Protein AF-A0A6S7HNV3-F1 (afdb_monomer)

Nearest PDB structures (foldseek):
  8wut-assembly1_E  TM=8.287E-01  e=3.514E-06  Moloney murine leukemia virus
  4mh8-assembly1_A  TM=8.852E-01  e=1.285E-05  Moloney murine leukemia virus isolate Shinnick
  8ygj-assembly1_E  TM=8.503E-01  e=1.142E-05  Moloney murine leukemia virus
  4hkq-assembly1_A  TM=8.484E-01  e=1.358E-04  Xenotropic MuLV-related virus VP62
  4ol8-assembly1_B  TM=4.356E-01  e=3.910E-03  Saccharomyces cerevisiae

Organism: Paramuricea clavata (NCBI:txid317549)

Secondary structure (DSSP, 8-state):
-TTTGGGGSTTHHHHHHHHHHTTSTT------HHHHHHHHHHHHHHHS---PPPP-TTSPEEEEEEEETTEEEEEEEEEPTTSS-EEEEEEEEEPPPHHHHHHHHHHTTS--------GGG-HHHHHHH-PPP---S--HHHHHHHHHHHHHHHHHS-TTS-HHHHHHHHHH-HHHHHHHHHHHH---SS----TTS-HHHHHHHHHTGGGEEEETTEEEETTEEPPPHHHHHHHHHHHHHHS--GGGS---

Mean predicted aligned error: 19.57 Å

Radius of gyration: 25.64 Å; Cα contacts (8 Å, |Δi|>4): 228; chains: 1; bounding box: 67×35×70 Å

Sequence (252 aa):
MTNFCCRFVKNYATLTQPLRELTKKDVPFLWTGKQERALEKLRDALTNASENAYSDSTKTTEVFTDASPVGVAAVLTQKEPNSDERKIVAYATSKPSARLERWSLHLQPYDVTIRYQPGTENPSDYLSRHPLRDVTPNSRQEKVAEEFVNFLAETSMLKAINLTDLRSATRHDATLQAIMKAVQTGKWHETSKDARINISDFQSFEKVRNELCTLPDLVLREHRIVIPEALREKVIDIAHKGHMGVVKTQAY

Structure (mmCIF, N/CA/C/O backbone):
data_AF-A0A6S7HNV3-F1
#
_entry.id   AF-A0A6S7HNV3-F1
#
loop_
_atom_site.group_PDB
_atom_site.id
_atom_site.type_symbol
_atom_site.label_atom_id
_atom_site.label_alt_id
_atom_site.label_comp_id
_atom_site.label_asym_id
_atom_site.label_entity_id
_atom_site.label_seq_id
_atom_site.pdbx_PDB_ins_code
_atom_site.Cartn_x
_atom_site.Cartn_y
_atom_site.Cartn_z
_atom_site.occupancy
_atom_site.B_iso_or_equiv
_atom_site.auth_seq_id
_atom_site.auth_comp_id
_atom_site.auth_asym_id
_atom_site.auth_atom_id
_atom_site.pdbx_PDB_model_num
ATOM 1 N N . MET A 1 1 ? -22.301 11.731 0.959 1.00 49.47 1 MET A N 1
ATOM 2 C CA . MET A 1 1 ? -22.607 12.419 2.234 1.00 49.47 1 MET A CA 1
ATOM 3 C C . MET A 1 1 ? -22.256 11.566 3.456 1.00 49.47 1 MET A C 1
ATOM 5 O O . MET A 1 1 ? -21.446 12.001 4.258 1.00 49.47 1 MET A O 1
ATOM 9 N N . THR A 1 2 ? -22.745 10.325 3.566 1.00 60.44 2 THR A N 1
ATOM 10 C CA . THR A 1 2 ? -22.482 9.423 4.716 1.00 60.44 2 THR A CA 1
ATOM 11 C C . THR A 1 2 ? -21.006 9.068 4.935 1.00 60.44 2 THR A C 1
ATOM 13 O O . THR A 1 2 ? -20.617 8.733 6.047 1.00 60.44 2 THR A O 1
ATOM 16 N N . ASN A 1 3 ? -20.164 9.207 3.904 1.00 62.84 3 ASN A N 1
ATOM 17 C CA . ASN A 1 3 ? -18.720 8.992 4.012 1.00 62.84 3 ASN A CA 1
ATOM 18 C C . ASN A 1 3 ? -18.034 9.989 4.967 1.00 62.84 3 ASN A C 1
ATOM 20 O O . ASN A 1 3 ? -17.011 9.661 5.547 1.00 62.84 3 ASN A O 1
ATOM 24 N N . PHE A 1 4 ? -18.592 11.187 5.173 1.00 60.62 4 PHE A N 1
ATOM 25 C CA . PHE A 1 4 ? -18.063 12.134 6.161 1.00 60.62 4 PHE A CA 1
ATOM 26 C C . PHE A 1 4 ? -18.329 11.666 7.600 1.00 60.62 4 PHE A C 1
ATOM 28 O O . PHE A 1 4 ? -17.481 11.819 8.475 1.00 60.62 4 PHE A O 1
ATOM 35 N N . CYS A 1 5 ? -19.487 11.047 7.831 1.00 63.88 5 CYS A N 1
ATOM 36 C CA . CYS A 1 5 ? -19.906 10.548 9.140 1.00 63.88 5 CYS A CA 1
ATOM 37 C C . CYS A 1 5 ? -19.443 9.109 9.410 1.00 63.88 5 CYS A C 1
ATOM 39 O O . CYS A 1 5 ? -19.732 8.571 10.475 1.00 63.88 5 CYS A O 1
ATOM 41 N N . CYS A 1 6 ? -18.713 8.477 8.481 1.00 68.00 6 CYS A N 1
ATOM 42 C CA . CYS A 1 6 ? -18.273 7.085 8.618 1.00 68.00 6 CYS A CA 1
ATOM 43 C C . CYS A 1 6 ? -17.429 6.858 9.876 1.00 68.00 6 CYS A C 1
ATOM 45 O O . CYS A 1 6 ? -17.467 5.774 10.453 1.00 68.00 6 CYS A O 1
ATOM 47 N N . ARG A 1 7 ? -16.737 7.905 10.343 1.00 63.66 7 ARG A N 1
ATOM 48 C CA . ARG A 1 7 ? -15.926 7.880 11.559 1.00 63.66 7 ARG A CA 1
ATOM 49 C C . ARG A 1 7 ? -16.717 7.758 12.859 1.00 63.66 7 ARG A C 1
ATOM 51 O O . ARG A 1 7 ? -16.118 7.601 13.910 1.00 63.66 7 ARG A O 1
ATOM 58 N N . PHE A 1 8 ? -18.038 7.838 12.794 1.00 67.06 8 PHE A N 1
ATOM 59 C CA . PHE A 1 8 ? -18.926 7.743 13.951 1.00 67.06 8 PHE A CA 1
ATOM 60 C C . PHE A 1 8 ? -19.839 6.514 13.871 1.00 67.06 8 PHE A C 1
ATOM 62 O O . PHE A 1 8 ? -20.656 6.290 14.756 1.00 67.06 8 PHE A O 1
ATOM 69 N N . VAL A 1 9 ? -19.695 5.707 12.813 1.00 68.75 9 VAL A N 1
ATOM 70 C CA . VAL A 1 9 ? -20.544 4.548 12.532 1.00 68.75 9 VAL A CA 1
ATOM 71 C C . VAL A 1 9 ? -19.703 3.277 12.595 1.00 68.75 9 VAL A C 1
ATOM 73 O O . VAL A 1 9 ? -18.843 3.028 11.745 1.00 68.75 9 VAL A O 1
ATOM 76 N N . LYS A 1 10 ? -19.982 2.433 13.592 1.00 69.44 10 LYS A N 1
ATOM 77 C CA . LYS A 1 10 ? -19.326 1.130 13.748 1.00 69.44 10 LYS A CA 1
ATOM 78 C C . LYS A 1 10 ? -19.566 0.255 12.512 1.00 69.44 10 LYS A C 1
ATOM 80 O O . LYS A 1 10 ? -20.683 0.169 12.007 1.00 69.44 10 LYS A O 1
ATOM 85 N N . ASN A 1 11 ? -18.518 -0.422 12.037 1.00 69.06 11 ASN A N 1
ATOM 86 C CA . ASN A 1 11 ? -18.564 -1.335 10.884 1.00 69.06 11 ASN A CA 1
ATOM 87 C C . ASN A 1 11 ? -19.118 -0.705 9.588 1.00 69.06 11 ASN A C 1
ATOM 89 O O . ASN A 1 11 ? -19.709 -1.403 8.760 1.00 69.06 11 ASN A O 1
ATOM 93 N N . TYR A 1 12 ? -18.906 0.602 9.381 1.00 77.06 12 TYR A N 1
ATOM 94 C CA . TYR A 1 12 ? -19.422 1.343 8.225 1.00 77.06 12 TYR A CA 1
ATOM 95 C C . TYR A 1 12 ? -19.103 0.680 6.874 1.00 77.06 12 TYR A C 1
ATOM 97 O O . TYR A 1 12 ? -19.969 0.615 6.000 1.00 77.06 12 TYR A O 1
ATOM 105 N N . ALA A 1 13 ? -17.889 0.147 6.690 1.00 75.75 13 ALA A N 1
ATOM 106 C CA . ALA A 1 13 ? -17.527 -0.572 5.469 1.00 75.75 13 ALA A CA 1
ATOM 107 C C . ALA A 1 13 ? -18.457 -1.775 5.226 1.00 75.75 13 ALA A C 1
ATOM 109 O O . ALA A 1 13 ? -19.124 -1.835 4.194 1.00 75.75 13 ALA A O 1
ATOM 110 N N . THR A 1 14 ? -18.567 -2.701 6.174 1.00 79.69 14 THR A N 1
ATOM 111 C CA . THR A 1 14 ? -19.440 -3.877 6.041 1.00 79.69 14 THR A CA 1
ATOM 112 C C . THR A 1 14 ? -20.894 -3.471 5.813 1.00 79.69 14 THR A C 1
ATOM 114 O O . THR A 1 14 ? -21.556 -3.984 4.915 1.00 79.69 14 THR A O 1
ATOM 117 N N . LEU A 1 15 ? -21.371 -2.483 6.569 1.00 82.50 15 LEU A N 1
ATOM 118 C CA . LEU A 1 15 ? -22.748 -2.013 6.501 1.00 82.50 15 LEU A CA 1
ATOM 119 C C . LEU A 1 15 ? -23.086 -1.387 5.139 1.00 82.50 15 LEU A C 1
ATOM 121 O O . LEU A 1 15 ? -24.152 -1.635 4.587 1.00 82.50 15 LEU A O 1
ATOM 125 N N . THR A 1 16 ? -22.160 -0.628 4.553 1.00 85.69 16 THR A N 1
ATOM 126 C CA . THR A 1 16 ? -22.356 0.013 3.243 1.00 85.69 16 THR A CA 1
ATOM 127 C C . THR A 1 16 ? -21.957 -0.859 2.058 1.00 85.69 16 THR A C 1
ATOM 129 O O . THR A 1 16 ? -22.122 -0.422 0.920 1.00 85.69 16 THR A O 1
ATOM 132 N N . GLN A 1 17 ? -21.428 -2.070 2.266 1.00 86.44 17 GLN A N 1
ATOM 133 C CA . GLN A 1 17 ? -21.016 -2.954 1.169 1.00 86.44 17 GLN A CA 1
ATOM 134 C C . GLN A 1 17 ? -22.135 -3.166 0.125 1.00 86.44 17 GLN A C 1
ATOM 136 O O . GLN A 1 17 ? -21.849 -2.944 -1.054 1.00 86.44 17 GLN A O 1
ATOM 141 N N . PRO A 1 18 ? -23.394 -3.485 0.501 1.00 87.69 18 PRO A N 1
ATOM 142 C CA . PRO A 1 18 ? -24.465 -3.708 -0.476 1.00 87.69 18 PRO A CA 1
ATOM 143 C C . PRO A 1 18 ? -24.809 -2.453 -1.289 1.00 87.69 18 PRO A C 1
ATOM 145 O O . PRO A 1 18 ? -25.204 -2.552 -2.446 1.00 87.69 18 PRO A O 1
ATOM 148 N N . LEU A 1 19 ? -24.638 -1.269 -0.691 1.00 88.12 19 LEU A N 1
ATOM 149 C CA . LEU A 1 19 ? -24.871 0.022 -1.345 1.00 88.12 19 LEU A CA 1
ATOM 150 C C . LEU A 1 19 ? -23.721 0.374 -2.298 1.00 88.12 19 LEU A C 1
ATOM 152 O O . LEU A 1 19 ? -23.944 0.861 -3.400 1.00 88.12 19 LEU A O 1
ATOM 156 N N . ARG A 1 20 ? -22.477 0.091 -1.895 1.00 85.38 20 ARG A N 1
ATOM 157 C CA . ARG A 1 20 ? -21.281 0.310 -2.720 1.00 85.38 20 ARG A CA 1
ATOM 158 C C . ARG A 1 20 ? -21.229 -0.641 -3.913 1.00 85.38 20 ARG A C 1
ATOM 160 O O . ARG A 1 20 ? -20.737 -0.254 -4.969 1.00 85.38 20 ARG A O 1
ATOM 167 N N . GLU A 1 21 ? -21.758 -1.855 -3.782 1.00 86.12 21 GLU A N 1
ATOM 168 C CA . GLU A 1 21 ? -21.900 -2.795 -4.899 1.00 86.12 21 GLU A C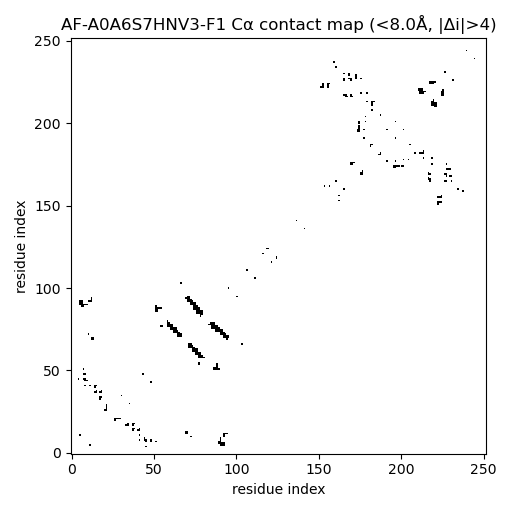A 1
ATOM 169 C C . GLU A 1 21 ? -22.748 -2.228 -6.041 1.00 86.12 21 GLU A C 1
ATOM 171 O O . GLU A 1 21 ? -22.354 -2.393 -7.191 1.00 86.12 21 GLU A O 1
ATOM 176 N N . LEU A 1 22 ? -23.803 -1.462 -5.737 1.00 87.31 22 LEU A N 1
ATOM 177 C CA . LEU A 1 22 ? -24.621 -0.778 -6.749 1.00 87.31 22 LEU A CA 1
ATOM 178 C C . LEU A 1 22 ? -23.877 0.339 -7.502 1.00 87.31 22 LEU A C 1
ATOM 180 O O . LEU A 1 22 ? -24.352 0.797 -8.534 1.00 87.31 22 LEU A O 1
ATOM 184 N N . THR A 1 23 ? -22.730 0.798 -6.990 1.00 83.62 23 THR A N 1
ATOM 185 C CA . THR A 1 23 ? -21.916 1.858 -7.618 1.00 83.62 23 THR A CA 1
ATOM 186 C C . THR A 1 23 ? -20.742 1.316 -8.435 1.00 83.62 23 THR A C 1
ATOM 188 O O . THR A 1 23 ? -19.975 2.090 -9.006 1.00 83.62 23 THR A O 1
ATOM 191 N N . LYS A 1 24 ? -20.563 -0.012 -8.481 1.00 82.75 24 LYS A N 1
ATOM 192 C CA . LYS A 1 24 ? -19.511 -0.642 -9.284 1.00 82.75 24 LYS A CA 1
ATOM 193 C C . LYS A 1 24 ? -19.859 -0.551 -10.770 1.00 82.75 24 LYS A C 1
ATOM 195 O O . LYS A 1 24 ? -21.016 -0.670 -11.161 1.00 82.75 24 LYS A O 1
ATOM 200 N N . LYS A 1 25 ? -18.827 -0.379 -11.597 1.00 75.31 25 LYS A N 1
ATOM 201 C CA . LYS A 1 25 ? -18.956 -0.426 -13.055 1.00 75.31 25 LYS A CA 1
ATOM 202 C C . LYS A 1 25 ? -19.533 -1.787 -13.473 1.00 75.31 25 LYS A C 1
ATOM 204 O O . LYS A 1 25 ? -19.146 -2.803 -12.902 1.00 75.31 25 LYS A O 1
ATOM 209 N N . ASP A 1 26 ? -20.458 -1.773 -14.430 1.00 82.00 26 ASP A N 1
ATOM 210 C CA . ASP A 1 26 ? -21.112 -2.959 -15.006 1.00 82.00 26 ASP A CA 1
ATOM 211 C C . ASP A 1 26 ? -22.001 -3.769 -14.036 1.00 82.00 26 ASP A C 1
ATOM 213 O O . ASP A 1 26 ? -22.356 -4.912 -14.320 1.00 82.00 26 ASP A O 1
ATOM 217 N N . VAL A 1 27 ? -22.412 -3.180 -12.905 1.00 84.06 27 VAL A N 1
ATOM 218 C CA . VAL A 1 27 ? -23.431 -3.764 -12.016 1.00 84.06 27 VAL A CA 1
ATOM 219 C C . VAL A 1 27 ? -24.790 -3.105 -12.288 1.00 84.06 27 VAL A C 1
ATOM 221 O O . VAL A 1 27 ? -24.894 -1.882 -12.177 1.00 84.06 27 VAL A O 1
ATOM 224 N N . PRO A 1 28 ? -25.849 -3.869 -12.631 1.00 83.62 28 PRO A N 1
ATOM 225 C CA . PRO A 1 28 ? -27.180 -3.303 -12.812 1.00 83.62 28 PRO A CA 1
ATOM 226 C C . PRO A 1 28 ? -27.714 -2.771 -11.479 1.00 83.62 28 PRO A C 1
ATOM 228 O O . PRO A 1 28 ? -27.571 -3.412 -10.433 1.00 83.62 28 PRO A O 1
ATOM 231 N N . PHE A 1 29 ? -28.352 -1.601 -11.514 1.00 89.25 29 PHE A N 1
ATOM 232 C CA . PHE A 1 29 ? -28.942 -0.986 -10.328 1.00 89.25 29 PHE A CA 1
ATOM 233 C C . PHE A 1 29 ? -30.204 -1.753 -9.908 1.00 89.25 29 PHE A C 1
ATOM 235 O O . PHE A 1 29 ? -31.319 -1.432 -10.312 1.00 89.25 29 PHE A O 1
ATOM 242 N N . LEU A 1 30 ? -30.015 -2.810 -9.118 1.00 88.62 30 LEU A N 1
ATOM 243 C CA . LEU A 1 30 ? -31.087 -3.645 -8.585 1.00 88.62 30 LEU A CA 1
ATOM 244 C C . LEU A 1 30 ? -31.244 -3.380 -7.092 1.00 88.62 30 LEU A C 1
ATOM 246 O O . LEU A 1 30 ? -30.486 -3.887 -6.261 1.00 88.62 30 LEU A O 1
ATOM 250 N N . TRP A 1 31 ? -32.246 -2.577 -6.753 1.00 90.31 31 TRP A N 1
ATOM 251 C CA . TRP A 1 31 ? -32.590 -2.308 -5.367 1.00 90.31 31 TRP A CA 1
ATOM 252 C C . TRP A 1 31 ? -33.405 -3.470 -4.795 1.00 90.31 31 TRP A C 1
ATOM 254 O O . TRP A 1 31 ? -34.553 -3.687 -5.173 1.00 90.31 31 TRP A O 1
ATOM 264 N N . THR A 1 32 ? -32.801 -4.249 -3.899 1.00 92.56 32 THR A N 1
ATOM 265 C CA . THR A 1 32 ? -33.460 -5.383 -3.235 1.00 92.56 32 THR A CA 1
ATOM 266 C C . THR A 1 32 ? -33.557 -5.142 -1.731 1.00 92.56 32 THR A C 1
ATOM 268 O O . THR A 1 32 ? -32.953 -4.216 -1.187 1.00 92.56 32 THR A O 1
ATOM 271 N N . GLY A 1 33 ? -34.221 -6.046 -1.005 1.00 90.56 33 GLY A N 1
ATOM 272 C CA . GLY A 1 33 ? -34.281 -5.978 0.458 1.00 90.56 33 GLY A CA 1
ATOM 273 C C . GLY A 1 33 ? -32.914 -6.048 1.159 1.00 90.56 33 GLY A C 1
ATOM 274 O O . GLY A 1 33 ? -32.820 -5.751 2.347 1.00 90.56 33 GLY A O 1
ATOM 275 N N . LYS A 1 34 ? -31.826 -6.450 0.482 1.00 89.31 34 LYS A N 1
ATOM 276 C CA . LYS A 1 34 ? -30.468 -6.359 1.056 1.00 89.31 34 LYS A CA 1
ATOM 277 C C . LYS A 1 34 ? -29.982 -4.909 1.142 1.00 89.31 34 LYS A C 1
ATOM 279 O O . LYS A 1 34 ? -29.399 -4.541 2.158 1.00 89.31 34 LYS A O 1
ATOM 284 N N . GLN A 1 35 ? -30.222 -4.110 0.104 1.00 91.25 35 GLN A N 1
ATOM 285 C CA . GLN A 1 35 ? -29.824 -2.704 0.057 1.00 91.25 35 GLN A CA 1
ATOM 286 C C . GLN A 1 35 ? -30.724 -1.838 0.934 1.00 91.25 35 GLN A C 1
ATOM 288 O O . GLN A 1 35 ? -30.198 -1.003 1.663 1.00 91.25 35 GLN A O 1
ATOM 293 N N . GLU A 1 36 ? -32.030 -2.120 0.967 1.00 91.00 36 GLU A N 1
ATOM 294 C CA . GLU A 1 36 ? -32.965 -1.434 1.869 1.00 91.00 36 GLU A CA 1
ATOM 295 C C . GLU A 1 36 ? -32.547 -1.601 3.337 1.00 91.00 36 GLU A C 1
ATOM 297 O O . GLU A 1 36 ? -32.275 -0.625 4.029 1.00 91.00 36 GLU A O 1
ATOM 302 N N . ARG A 1 37 ? -32.326 -2.846 3.786 1.00 91.50 37 ARG A N 1
ATOM 303 C CA . ARG A 1 37 ? -31.867 -3.126 5.159 1.00 91.50 37 ARG A CA 1
ATOM 304 C C . ARG A 1 37 ? -30.513 -2.496 5.482 1.00 91.50 37 ARG A C 1
ATOM 306 O O . ARG A 1 37 ? -30.251 -2.159 6.634 1.00 91.50 37 ARG A O 1
ATOM 313 N N . ALA A 1 38 ? -29.622 -2.387 4.497 1.00 88.62 38 ALA A N 1
ATOM 314 C CA . ALA A 1 38 ? -28.337 -1.718 4.674 1.00 88.62 38 ALA A CA 1
ATOM 315 C C . ALA A 1 38 ? -28.512 -0.201 4.847 1.00 88.62 38 ALA A C 1
ATOM 317 O O . ALA A 1 38 ? -27.830 0.398 5.677 1.00 88.62 38 ALA A O 1
ATOM 318 N N . LEU A 1 39 ? -29.439 0.408 4.102 1.00 89.31 39 LEU A N 1
ATOM 319 C CA . LEU A 1 39 ? -29.762 1.827 4.200 1.00 89.31 39 LEU A CA 1
ATOM 320 C C . LEU A 1 39 ? -30.466 2.166 5.522 1.00 89.31 39 LEU A C 1
ATOM 322 O O . LEU A 1 39 ? -30.066 3.122 6.183 1.00 89.31 39 LEU A O 1
ATOM 326 N N . GLU A 1 40 ? -31.447 1.367 5.944 1.00 89.25 40 GLU A N 1
ATOM 327 C CA . GLU A 1 40 ? -32.149 1.538 7.225 1.00 89.25 40 GLU A CA 1
ATOM 328 C C . GLU A 1 40 ? -31.181 1.435 8.405 1.00 89.25 40 GLU A C 1
ATOM 330 O O . GLU A 1 40 ? -31.092 2.354 9.215 1.00 89.25 40 GLU A O 1
ATOM 335 N N . LYS A 1 41 ? -30.340 0.391 8.437 1.00 86.38 41 LYS A N 1
ATOM 336 C CA . LYS A 1 41 ? -29.305 0.256 9.475 1.00 86.38 41 LYS A CA 1
ATOM 337 C C . LYS A 1 41 ? -28.309 1.412 9.469 1.00 86.38 41 LYS A C 1
ATOM 339 O O . LYS A 1 41 ? -27.809 1.785 10.527 1.00 86.38 41 LYS A O 1
ATOM 344 N N . LEU A 1 42 ? -27.994 1.973 8.298 1.00 84.62 42 LEU A N 1
ATOM 345 C CA . LEU A 1 42 ? -27.112 3.137 8.205 1.00 84.62 42 LEU A CA 1
ATOM 346 C C . LEU A 1 42 ? -27.783 4.373 8.803 1.00 84.62 42 LEU A C 1
ATOM 348 O O . LEU A 1 42 ? -27.138 5.127 9.526 1.00 84.62 42 LEU A O 1
ATOM 352 N N . ARG A 1 43 ? -29.070 4.573 8.504 1.00 83.12 43 ARG A N 1
ATOM 353 C CA . ARG A 1 43 ? -29.877 5.666 9.046 1.00 83.12 43 ARG A CA 1
ATOM 354 C C . ARG A 1 43 ? -29.984 5.559 10.563 1.00 83.12 43 ARG A C 1
ATOM 356 O O . ARG A 1 43 ? -29.728 6.549 11.242 1.00 83.12 43 ARG A O 1
ATOM 363 N N . ASP A 1 44 ? -30.268 4.374 11.088 1.00 83.31 44 ASP A N 1
ATOM 364 C CA . ASP A 1 44 ? -30.344 4.136 12.529 1.00 83.31 44 ASP A CA 1
ATOM 365 C C . ASP A 1 44 ? -28.996 4.373 13.207 1.00 83.31 44 ASP A C 1
ATOM 367 O O . ASP A 1 44 ? -28.937 5.034 14.239 1.00 83.31 44 ASP A O 1
ATOM 371 N N . ALA A 1 45 ? -27.898 3.906 12.607 1.00 76.81 45 ALA A N 1
ATOM 372 C CA . ALA A 1 45 ? -26.562 4.116 13.155 1.00 76.81 45 ALA A CA 1
ATOM 373 C C . ALA A 1 45 ? -26.131 5.592 13.137 1.00 76.81 45 ALA A C 1
ATOM 375 O O . ALA A 1 45 ? -25.378 6.013 14.008 1.00 76.81 45 ALA A O 1
ATOM 376 N N . LEU A 1 46 ? -26.597 6.378 12.162 1.00 73.56 46 LEU A N 1
ATOM 377 C CA . LEU A 1 46 ? -26.352 7.822 12.104 1.00 73.56 46 LEU A CA 1
ATOM 378 C C . LEU A 1 46 ? -27.254 8.611 13.061 1.00 73.56 46 LEU A C 1
ATOM 380 O O . LEU A 1 46 ? -26.833 9.650 13.560 1.00 73.56 46 LEU A O 1
ATOM 384 N N . THR A 1 47 ? -28.473 8.130 13.309 1.00 75.25 47 THR A N 1
ATOM 385 C CA . THR A 1 47 ? -29.460 8.799 14.177 1.00 75.25 47 THR A CA 1
ATOM 386 C C . THR A 1 47 ? -29.214 8.489 15.654 1.00 75.25 47 THR A C 1
ATOM 388 O O . THR A 1 47 ? -29.374 9.360 16.499 1.00 75.25 47 THR A O 1
ATOM 391 N N . ASN A 1 48 ? -28.755 7.273 15.953 1.00 65.31 48 ASN A N 1
ATOM 392 C CA . ASN A 1 48 ? -28.429 6.795 17.296 1.00 65.31 48 ASN A CA 1
ATOM 393 C C . ASN A 1 48 ? -26.915 6.749 17.545 1.00 65.31 48 ASN A C 1
ATOM 395 O O . ASN A 1 48 ? -26.467 5.948 18.364 1.00 65.31 48 ASN A O 1
ATOM 399 N N . ALA A 1 49 ? -26.119 7.526 16.797 1.00 56.81 49 ALA A N 1
ATOM 400 C CA . ALA A 1 49 ? -24.664 7.523 16.910 1.00 56.81 49 ALA A CA 1
ATOM 401 C C . ALA A 1 49 ? -24.263 7.842 18.358 1.00 56.81 49 ALA A C 1
ATOM 403 O O . ALA A 1 49 ? -24.300 8.992 18.790 1.00 56.81 49 ALA A O 1
ATOM 404 N N .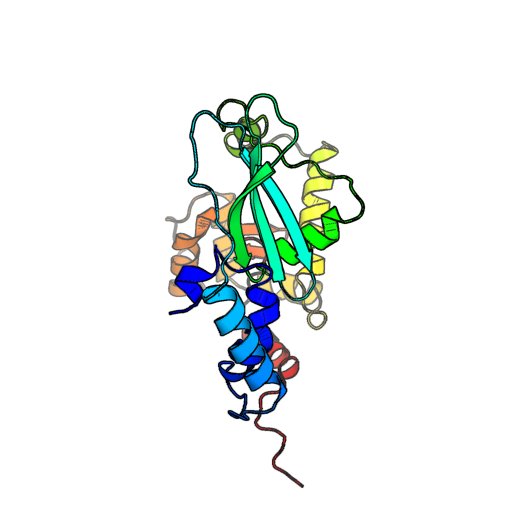 SER A 1 50 ? -23.922 6.788 19.103 1.00 51.09 50 SER A N 1
ATOM 405 C CA . SER A 1 50 ? -23.504 6.847 20.497 1.00 51.09 50 SER A CA 1
ATOM 406 C C . SER A 1 50 ? -22.339 7.818 20.632 1.00 51.09 50 SER A C 1
ATOM 408 O O . SER A 1 50 ? -21.376 7.718 19.869 1.00 51.09 50 SER A O 1
ATOM 410 N N . GLU A 1 51 ? -22.468 8.729 21.592 1.00 55.91 51 GLU A N 1
ATOM 411 C CA . GLU A 1 51 ? -21.536 9.784 21.984 1.00 55.91 51 GLU A CA 1
ATOM 412 C C . GLU A 1 51 ? -20.066 9.378 21.789 1.00 55.91 51 GLU A C 1
ATOM 414 O O . GLU A 1 51 ? -19.467 8.703 22.625 1.00 55.91 51 GLU A O 1
ATOM 419 N N . ASN A 1 52 ? -19.469 9.776 20.663 1.00 59.41 52 ASN A N 1
ATOM 420 C CA . ASN A 1 52 ? -18.019 9.702 20.532 1.00 59.41 52 ASN A CA 1
ATOM 421 C C . ASN A 1 52 ? -17.438 10.822 21.392 1.00 59.41 52 ASN A C 1
ATOM 423 O O . ASN A 1 52 ? -17.880 11.971 21.308 1.00 59.41 52 ASN A O 1
ATOM 427 N N . ALA A 1 53 ? -16.468 10.485 22.233 1.00 64.25 53 ALA A N 1
ATOM 428 C CA . ALA A 1 53 ? -15.816 11.468 23.078 1.00 64.25 53 ALA A CA 1
ATOM 429 C C . ALA A 1 53 ? -14.955 12.407 22.225 1.00 64.25 53 ALA A C 1
ATOM 431 O O . ALA A 1 53 ? -14.331 11.991 21.245 1.00 64.25 53 ALA A O 1
ATOM 432 N N . TYR A 1 54 ? -14.892 13.679 22.617 1.00 71.31 54 TYR A N 1
ATOM 433 C CA . TYR A 1 54 ? -13.923 14.606 22.043 1.00 71.31 54 TYR A CA 1
ATOM 434 C C . TYR A 1 54 ? -12.501 14.148 22.376 1.00 71.31 54 TYR A C 1
ATOM 436 O O . TYR A 1 54 ? -12.232 13.694 23.487 1.00 71.31 54 TYR A O 1
ATOM 444 N N . SER A 1 55 ? -11.598 14.285 21.404 1.00 71.75 55 SER A N 1
ATOM 445 C CA . SER A 1 55 ? -10.181 13.985 21.597 1.00 71.75 55 SER A CA 1
ATOM 446 C C . SER A 1 55 ? -9.574 14.954 22.608 1.00 71.75 55 SER A C 1
ATOM 448 O O . SER A 1 55 ? -9.635 16.167 22.415 1.00 71.75 55 SER A O 1
ATOM 450 N N . ASP A 1 56 ? -8.930 14.417 23.636 1.00 75.31 56 ASP A N 1
ATOM 451 C CA . ASP A 1 56 ? -8.203 15.175 24.653 1.00 75.31 56 ASP A CA 1
ATOM 452 C C . ASP A 1 56 ? -6.704 14.873 24.552 1.00 75.31 56 ASP A C 1
ATOM 454 O O . ASP A 1 56 ? -6.286 13.723 24.684 1.00 75.31 56 ASP A O 1
ATOM 458 N N . SER A 1 57 ? -5.874 15.889 24.310 1.00 76.00 57 SER A N 1
ATOM 459 C CA . SER A 1 57 ? -4.422 15.722 24.154 1.00 76.00 57 SER A CA 1
ATOM 460 C C . SER A 1 57 ? -3.706 15.258 25.426 1.00 76.00 57 SER A C 1
ATOM 462 O O . SER A 1 57 ? -2.547 14.859 25.354 1.00 76.00 57 SER A O 1
ATOM 464 N N . THR A 1 58 ? -4.363 15.326 26.585 1.00 78.56 58 THR A N 1
ATOM 465 C CA . THR A 1 58 ? -3.801 14.896 27.874 1.00 78.56 58 THR A CA 1
ATOM 466 C C . THR A 1 58 ? -4.036 13.413 28.172 1.00 78.56 58 THR A C 1
ATOM 468 O O . THR A 1 58 ? -3.421 12.871 29.091 1.00 78.56 58 THR A O 1
ATOM 471 N N . LYS A 1 59 ? -4.894 12.735 27.395 1.00 78.88 59 LYS A N 1
ATOM 472 C CA . LYS A 1 59 ? -5.272 11.332 27.611 1.00 78.88 59 LYS A CA 1
ATOM 473 C C . LYS A 1 59 ? -4.484 10.381 26.715 1.00 78.88 59 LYS A C 1
ATOM 475 O O . LYS A 1 59 ? -4.221 10.660 25.541 1.00 78.88 59 LYS A O 1
ATOM 480 N N . THR A 1 60 ? -4.157 9.207 27.252 1.00 80.31 60 THR A N 1
ATOM 481 C CA . THR A 1 60 ? -3.490 8.147 26.488 1.00 80.31 60 THR A CA 1
ATOM 482 C C . THR A 1 60 ? -4.395 7.675 25.361 1.00 80.31 60 THR A C 1
ATOM 484 O O . THR A 1 60 ? -5.540 7.281 25.589 1.00 80.31 60 THR A O 1
ATOM 487 N N . THR A 1 61 ? -3.862 7.717 24.144 1.00 81.81 61 THR A N 1
ATOM 488 C CA . THR A 1 61 ? -4.579 7.357 22.923 1.00 81.81 61 THR A CA 1
ATOM 489 C C . THR A 1 61 ? -4.164 5.961 22.472 1.00 81.81 61 THR A C 1
ATOM 491 O O . THR A 1 61 ? -2.979 5.692 22.290 1.00 81.81 61 THR A O 1
ATOM 494 N N . GLU A 1 62 ? -5.143 5.082 22.279 1.00 81.44 62 GLU A N 1
ATOM 495 C CA . GLU A 1 62 ? -4.962 3.700 21.834 1.00 81.44 62 GLU A CA 1
ATOM 496 C C . GLU A 1 62 ? -5.713 3.488 20.515 1.00 81.44 62 GLU A C 1
ATOM 498 O O . GLU A 1 62 ? -6.855 3.927 20.360 1.00 81.44 62 GLU A O 1
ATOM 503 N N . VAL A 1 63 ? -5.080 2.806 19.559 1.00 79.81 63 VAL A N 1
ATOM 504 C CA . VAL A 1 63 ? -5.700 2.444 18.280 1.00 79.81 63 VAL A CA 1
ATOM 505 C C . VAL A 1 63 ? -5.842 0.933 18.219 1.00 79.81 63 VAL A C 1
ATOM 507 O O . VAL A 1 63 ? -4.849 0.212 18.224 1.00 79.81 63 VAL A O 1
ATOM 510 N N . PHE A 1 64 ? -7.078 0.463 18.111 1.00 76.00 64 PHE A N 1
ATOM 511 C CA . PHE A 1 64 ? -7.389 -0.936 17.847 1.00 76.00 64 PHE A CA 1
ATOM 512 C C . PHE A 1 64 ? -7.623 -1.111 16.358 1.00 76.00 64 PHE A C 1
ATOM 514 O O . PHE A 1 64 ? -8.371 -0.337 15.770 1.00 76.00 64 PHE A O 1
ATOM 521 N N . THR A 1 65 ? -7.014 -2.116 15.742 1.00 73.31 65 THR A N 1
ATOM 522 C CA . THR A 1 65 ? -7.186 -2.393 14.312 1.00 73.31 65 THR A CA 1
ATOM 523 C C . THR A 1 65 ? -7.593 -3.835 14.092 1.00 73.31 65 THR A C 1
ATOM 525 O O . THR A 1 65 ? -7.047 -4.722 14.739 1.00 73.31 65 THR A O 1
ATOM 528 N N . ASP A 1 66 ? -8.496 -4.061 13.147 1.00 67.50 66 ASP A N 1
ATOM 529 C CA . ASP A 1 66 ? -8.883 -5.393 12.691 1.00 67.50 66 ASP A CA 1
ATOM 530 C C . ASP A 1 66 ? -9.033 -5.396 11.164 1.00 67.50 66 ASP A C 1
ATOM 532 O O . ASP A 1 66 ? -9.400 -4.385 10.555 1.00 67.50 66 ASP A O 1
ATOM 536 N N . ALA A 1 67 ? -8.724 -6.520 10.529 1.00 61.91 67 ALA A N 1
ATOM 537 C CA . ALA A 1 67 ? -8.748 -6.677 9.084 1.00 61.91 67 ALA A CA 1
ATOM 538 C C . ALA A 1 67 ? -9.482 -7.958 8.684 1.00 61.91 67 ALA A C 1
ATOM 540 O O . ALA A 1 67 ? -9.255 -9.035 9.221 1.00 61.91 67 ALA A O 1
ATOM 541 N N . SER A 1 68 ? -10.341 -7.838 7.675 1.00 62.62 68 SER A N 1
ATOM 542 C CA . SER A 1 68 ? -11.082 -8.951 7.082 1.00 62.62 68 SER A CA 1
ATOM 543 C C . SER A 1 68 ? -10.961 -8.918 5.553 1.00 62.62 68 SER A C 1
ATOM 545 O O . SER A 1 68 ? -10.607 -7.873 4.996 1.00 62.62 68 SER A O 1
ATOM 547 N N . PRO A 1 69 ? -11.353 -9.992 4.837 1.00 52.47 69 PRO A N 1
ATOM 548 C CA . PRO A 1 69 ? -11.382 -10.010 3.368 1.00 52.47 69 PRO A CA 1
ATOM 549 C C . PRO A 1 69 ? -12.228 -8.896 2.725 1.00 52.47 69 PRO A C 1
ATOM 551 O O . PRO A 1 69 ? -12.129 -8.643 1.527 1.00 52.47 69 PRO A O 1
ATOM 554 N N . VAL A 1 70 ? -13.099 -8.245 3.501 1.00 52.88 70 VAL A N 1
ATOM 555 C CA . VAL A 1 70 ? -14.055 -7.238 3.020 1.00 52.88 70 VAL A CA 1
ATOM 556 C C . VAL A 1 70 ? -13.605 -5.808 3.361 1.00 52.88 70 VAL A C 1
ATOM 558 O O . VAL A 1 70 ? -14.063 -4.843 2.739 1.00 52.88 70 VAL A O 1
ATOM 561 N N . GLY A 1 71 ? -12.685 -5.638 4.315 1.00 59.34 71 GLY A N 1
ATOM 562 C CA . GLY A 1 71 ? -12.210 -4.324 4.742 1.00 59.34 71 GLY A CA 1
ATOM 563 C C . GLY A 1 71 ? -11.388 -4.344 6.029 1.00 59.34 71 GLY A C 1
ATOM 564 O O . GLY A 1 71 ? -11.433 -5.308 6.792 1.00 59.34 71 GLY A O 1
ATOM 565 N N . VAL A 1 72 ? -10.672 -3.243 6.267 1.00 72.94 72 VAL A N 1
ATOM 566 C CA . VAL A 1 72 ? -9.964 -2.931 7.516 1.00 72.94 72 VAL A CA 1
ATOM 567 C C . VAL A 1 72 ? -10.794 -1.942 8.320 1.00 72.94 72 VAL A C 1
ATOM 569 O O . VAL A 1 72 ? -11.376 -1.003 7.763 1.00 72.94 72 VAL A O 1
ATOM 572 N N . ALA A 1 73 ? -10.819 -2.141 9.629 1.00 69.56 73 ALA A N 1
ATOM 573 C CA . ALA A 1 73 ? -11.377 -1.225 10.601 1.00 69.56 73 ALA A CA 1
ATOM 574 C C . ALA A 1 73 ? -10.296 -0.812 11.603 1.00 69.56 73 ALA A C 1
ATOM 576 O O . ALA A 1 73 ? -9.436 -1.604 11.980 1.00 69.56 73 ALA A O 1
ATOM 577 N N . ALA A 1 74 ? -10.360 0.434 12.046 1.00 76.94 74 ALA A N 1
ATOM 578 C CA . ALA A 1 74 ? -9.632 0.926 13.194 1.00 76.94 74 ALA A CA 1
ATOM 579 C C . ALA A 1 74 ? -10.595 1.659 14.130 1.00 76.94 74 ALA A C 1
ATOM 581 O O . ALA A 1 74 ? -11.539 2.314 13.680 1.00 76.94 74 ALA A O 1
ATOM 582 N N . VAL A 1 75 ? -10.353 1.549 15.428 1.00 78.44 75 VAL A N 1
ATOM 583 C CA . VAL A 1 75 ? -11.061 2.271 16.479 1.00 78.44 75 VAL A CA 1
ATOM 584 C C . VAL A 1 75 ? -10.020 3.036 17.276 1.00 78.44 75 VAL A C 1
ATOM 586 O O . VAL A 1 75 ? -9.146 2.445 17.904 1.00 78.44 75 VAL A O 1
ATOM 589 N N . LEU A 1 76 ? -10.108 4.358 17.221 1.00 80.31 76 LEU A N 1
ATOM 590 C CA . LEU A 1 76 ? -9.357 5.264 18.068 1.00 80.31 76 LEU A CA 1
ATOM 591 C C . LEU A 1 76 ? -10.098 5.396 19.395 1.00 80.31 76 LEU A C 1
ATOM 593 O O . LEU A 1 76 ? -11.255 5.825 19.424 1.00 80.31 76 LEU A O 1
ATOM 597 N N . THR A 1 77 ? -9.429 5.053 20.486 1.00 84.12 77 THR A N 1
ATOM 598 C CA . THR A 1 77 ? -9.958 5.184 21.842 1.00 84.12 77 THR A CA 1
ATOM 599 C C . THR A 1 77 ? -9.017 5.996 22.716 1.00 84.12 77 THR A C 1
ATOM 601 O O . THR A 1 77 ? -7.812 6.037 22.469 1.00 84.12 77 THR A O 1
ATOM 604 N N . GLN A 1 78 ? -9.561 6.630 23.746 1.00 83.31 78 GLN A N 1
ATOM 605 C CA . GLN A 1 78 ? -8.782 7.271 24.794 1.00 83.31 78 GLN A CA 1
ATOM 606 C C . GLN A 1 78 ? -9.135 6.674 26.147 1.00 83.31 78 GLN A C 1
ATOM 608 O O . GLN A 1 78 ? -10.311 6.473 26.462 1.00 83.31 78 GLN A O 1
ATOM 613 N N . LYS A 1 79 ? -8.100 6.378 26.932 1.00 84.38 79 LYS A N 1
ATOM 614 C CA . LYS A 1 79 ? -8.246 5.863 28.291 1.00 84.38 79 LYS A CA 1
ATOM 615 C C . LYS A 1 79 ? -8.528 7.017 29.250 1.00 84.38 79 LYS A C 1
ATOM 617 O O . LYS A 1 79 ? -7.839 8.037 29.203 1.00 84.38 79 LYS A O 1
ATOM 622 N N . GLU A 1 80 ? -9.532 6.866 30.109 1.00 83.38 80 GLU A N 1
ATOM 623 C CA . GLU A 1 80 ? -9.818 7.869 31.135 1.00 83.38 80 GLU A CA 1
ATOM 624 C C . GLU A 1 80 ? -8.741 7.844 32.238 1.00 83.38 80 GLU A C 1
ATOM 626 O O . GLU A 1 80 ? -8.323 6.766 32.674 1.00 83.38 80 GLU A O 1
ATOM 631 N N . PRO A 1 81 ? -8.264 9.007 32.718 1.00 71.88 81 PRO A N 1
ATOM 632 C CA . PRO A 1 81 ? -7.321 9.043 33.822 1.00 71.88 81 PRO A CA 1
ATOM 633 C C . PRO A 1 81 ? -8.004 8.488 35.079 1.00 71.88 81 PRO A C 1
ATOM 635 O O . PRO A 1 81 ? -9.068 8.954 35.479 1.00 71.88 81 PRO A O 1
ATOM 638 N N . ASN A 1 82 ? -7.374 7.489 35.703 1.00 74.44 82 ASN A N 1
ATOM 639 C CA . ASN A 1 82 ? -7.846 6.775 36.901 1.00 74.44 82 ASN A CA 1
ATOM 640 C C . ASN A 1 82 ? -9.008 5.784 36.696 1.00 74.44 82 ASN A C 1
ATOM 642 O O . ASN A 1 82 ? -9.585 5.321 37.678 1.00 74.44 82 ASN A O 1
ATOM 646 N N . SER A 1 83 ? -9.322 5.407 35.456 1.00 73.88 83 SER A N 1
ATOM 647 C CA . SER A 1 83 ? -10.245 4.308 35.152 1.00 73.88 83 SER A CA 1
ATOM 648 C C . SER A 1 83 ? -9.648 3.396 34.078 1.00 73.88 83 SER A C 1
ATOM 650 O O . SER A 1 83 ? -8.820 3.819 33.272 1.00 73.88 83 SER A O 1
ATOM 652 N N . ASP A 1 84 ? -10.053 2.126 34.058 1.00 75.69 84 ASP A N 1
ATOM 653 C CA . ASP A 1 84 ? -9.735 1.226 32.937 1.00 75.69 84 ASP A CA 1
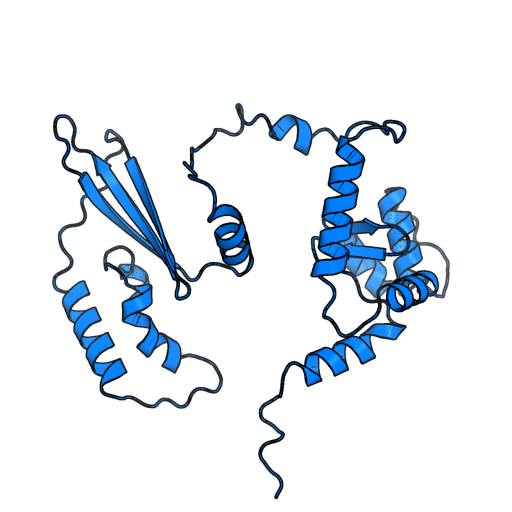ATOM 654 C C . ASP A 1 84 ? -10.743 1.362 31.778 1.00 75.69 84 ASP A C 1
ATOM 656 O O . ASP A 1 84 ? -10.657 0.674 30.757 1.00 75.69 84 ASP A O 1
ATOM 660 N N . GLU A 1 85 ? -11.692 2.290 31.930 1.00 78.12 85 GLU A N 1
ATOM 661 C CA . GLU A 1 85 ? -12.670 2.664 30.921 1.00 78.12 85 GLU A CA 1
ATOM 662 C C . GLU A 1 85 ? -12.008 3.359 29.722 1.00 78.12 85 GLU A C 1
ATOM 664 O O . GLU A 1 85 ? -11.158 4.248 29.853 1.00 78.12 85 GLU A O 1
ATOM 669 N N . ARG A 1 86 ? -12.433 2.946 28.525 1.00 79.25 86 ARG A N 1
ATOM 670 C CA . ARG A 1 86 ? -11.976 3.480 27.242 1.00 79.25 86 ARG A CA 1
ATOM 671 C C . ARG A 1 86 ? -13.146 4.131 26.535 1.00 79.25 86 ARG A C 1
ATOM 673 O O . ARG A 1 86 ? -14.157 3.475 26.283 1.00 79.25 86 ARG A O 1
ATOM 680 N N . LYS A 1 87 ? -12.984 5.393 26.155 1.00 80.50 87 LYS A N 1
ATOM 681 C CA . LYS A 1 87 ? -13.964 6.093 2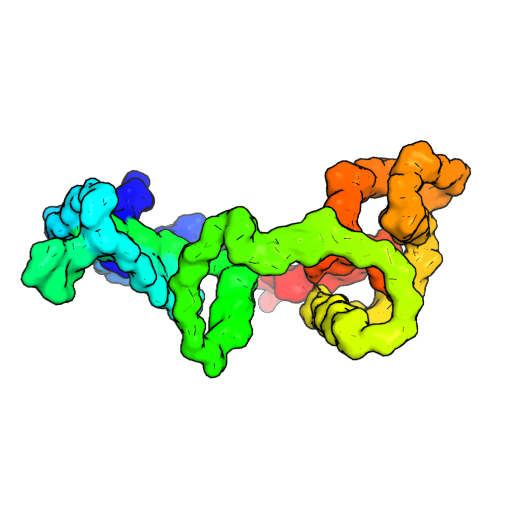5.328 1.00 80.50 87 LYS A CA 1
ATOM 682 C C . LYS A 1 87 ? -13.544 6.073 23.877 1.00 80.50 87 LYS A C 1
ATOM 684 O O . LYS A 1 87 ? -12.374 6.259 23.551 1.00 80.50 87 LYS A O 1
ATOM 689 N N . ILE A 1 88 ? -14.511 5.846 23.000 1.00 78.19 88 ILE A N 1
ATOM 690 C CA . ILE A 1 88 ? -14.280 5.825 21.561 1.00 78.19 88 ILE A CA 1
ATOM 691 C C . ILE A 1 88 ? -14.289 7.266 21.058 1.00 78.19 88 ILE A C 1
ATOM 693 O O . ILE A 1 88 ? -15.239 8.008 21.298 1.00 78.19 88 ILE A O 1
ATOM 697 N N . VAL A 1 89 ? -13.210 7.656 20.384 1.00 78.75 89 VAL A N 1
ATOM 698 C CA . VAL A 1 89 ? -13.030 8.999 19.815 1.00 78.75 89 VAL A CA 1
ATOM 699 C C . VAL A 1 89 ? -13.388 8.996 18.334 1.00 78.75 89 VAL A C 1
ATOM 701 O O . VAL A 1 89 ? -14.046 9.911 17.841 1.00 78.75 89 VAL A O 1
ATOM 704 N N . ALA A 1 90 ? -12.965 7.961 17.605 1.00 69.69 90 ALA A N 1
ATOM 705 C CA . ALA A 1 90 ? -13.261 7.833 16.186 1.00 69.69 90 ALA A CA 1
ATOM 706 C C . ALA A 1 90 ? -13.170 6.384 15.705 1.00 69.69 90 ALA A C 1
ATOM 708 O O . ALA A 1 90 ? -12.357 5.593 16.171 1.00 69.69 90 ALA A O 1
ATOM 709 N N . TYR A 1 91 ? -13.949 6.072 14.682 1.00 70.56 91 TYR A N 1
ATOM 710 C CA . TYR A 1 91 ? -13.796 4.893 13.846 1.00 70.56 91 TYR A CA 1
ATOM 711 C C . TYR A 1 91 ? -13.088 5.281 12.542 1.00 70.56 91 TYR A C 1
ATOM 713 O O . TYR A 1 91 ? -13.245 6.386 12.026 1.00 70.56 91 TYR A O 1
ATOM 721 N N . ALA A 1 92 ? -12.333 4.365 11.955 1.00 68.19 92 ALA A N 1
ATOM 722 C CA . ALA A 1 92 ? -11.864 4.474 10.583 1.00 68.19 92 ALA A CA 1
ATOM 723 C C . ALA A 1 92 ? -12.122 3.143 9.889 1.00 68.19 92 ALA A C 1
ATOM 725 O O . ALA A 1 92 ? -11.839 2.086 10.437 1.00 68.19 92 ALA A O 1
ATOM 726 N N . THR A 1 93 ? -12.685 3.171 8.685 1.00 65.12 93 THR A N 1
ATOM 727 C CA . THR A 1 93 ? -12.872 1.950 7.895 1.00 65.12 93 THR A CA 1
ATOM 728 C C . THR A 1 93 ? -12.414 2.203 6.471 1.00 65.12 93 THR A C 1
ATOM 730 O O . THR A 1 93 ? -12.714 3.248 5.895 1.00 65.12 93 THR A O 1
ATOM 733 N N . SER A 1 94 ? -11.649 1.273 5.907 1.00 65.12 94 SER A N 1
ATOM 734 C CA . SER A 1 94 ? -11.115 1.399 4.553 1.00 65.12 94 SER A CA 1
ATOM 735 C C . SER A 1 94 ? -10.987 0.034 3.895 1.00 65.12 94 SER A C 1
ATOM 737 O O . SER A 1 94 ? -10.800 -0.981 4.564 1.00 65.12 94 SER A O 1
ATOM 739 N N . LYS A 1 95 ? -11.066 0.000 2.564 1.00 58.72 95 LYS A N 1
ATOM 740 C CA . LYS A 1 95 ? -10.634 -1.183 1.824 1.00 58.72 95 LYS A CA 1
ATOM 741 C C . LYS A 1 95 ? -9.098 -1.187 1.836 1.00 58.72 95 LYS A C 1
ATOM 743 O O . LYS A 1 95 ? -8.514 -0.200 1.380 1.00 58.72 95 LYS A O 1
ATOM 748 N N . PRO A 1 96 ? -8.440 -2.238 2.350 1.00 57.06 96 PRO A N 1
ATOM 749 C CA . PRO A 1 96 ? -6.989 -2.295 2.319 1.00 57.06 96 PRO A CA 1
ATOM 750 C C . PRO A 1 96 ? -6.516 -2.285 0.867 1.00 57.06 96 PRO A C 1
ATOM 752 O O . PRO A 1 96 ? -7.161 -2.827 -0.032 1.00 57.06 96 PRO A O 1
ATOM 755 N N . SER A 1 97 ? -5.387 -1.630 0.612 1.00 52.06 97 SER A N 1
ATOM 756 C CA . SER A 1 97 ? -4.735 -1.785 -0.683 1.00 52.06 97 SER A CA 1
ATOM 757 C C . SER A 1 97 ? -4.249 -3.230 -0.820 1.00 52.06 97 SER A C 1
ATOM 759 O O . SER A 1 97 ? -3.881 -3.860 0.171 1.00 52.06 97 SER A O 1
ATOM 761 N N . ALA A 1 98 ? -4.144 -3.737 -2.050 1.00 44.88 98 ALA A N 1
ATOM 762 C CA . ALA A 1 98 ? -3.611 -5.080 -2.312 1.00 44.88 98 ALA A CA 1
ATOM 763 C C . ALA A 1 98 ? -2.179 -5.294 -1.762 1.00 44.88 98 ALA A C 1
ATOM 765 O O . ALA A 1 98 ? -1.681 -6.417 -1.712 1.00 44.88 98 ALA A O 1
ATOM 766 N N . ARG A 1 99 ? -1.476 -4.212 -1.391 1.00 44.41 99 ARG A N 1
ATOM 767 C CA . ARG A 1 99 ? -0.190 -4.249 -0.683 1.00 44.41 99 ARG A CA 1
ATOM 768 C C . ARG A 1 99 ? -0.390 -4.555 0.804 1.00 44.41 99 ARG A C 1
ATOM 770 O O . ARG A 1 99 ? 0.274 -5.447 1.316 1.00 44.41 99 ARG A O 1
ATOM 777 N N . LEU A 1 100 ? -1.312 -3.861 1.472 1.00 55.28 100 LEU A N 1
ATOM 778 C CA . LEU A 1 100 ? -1.636 -4.101 2.883 1.00 55.28 100 LEU A CA 1
ATOM 779 C C . LEU A 1 100 ? -2.302 -5.467 3.100 1.00 55.28 100 LEU A C 1
ATOM 781 O O . LEU A 1 100 ? -1.992 -6.118 4.087 1.00 55.28 100 LEU A O 1
ATOM 785 N N . GLU A 1 101 ? -3.132 -5.944 2.165 1.00 52.69 101 GLU A N 1
ATOM 786 C CA . GLU A 1 101 ? -3.691 -7.311 2.215 1.00 52.69 101 GLU A CA 1
ATOM 787 C C . GLU A 1 101 ? -2.589 -8.380 2.185 1.00 52.69 101 GLU A C 1
ATOM 789 O O . GLU A 1 101 ? -2.614 -9.328 2.966 1.00 52.69 101 GLU A O 1
ATOM 794 N N . ARG A 1 102 ? -1.575 -8.206 1.327 1.00 55.41 102 ARG A N 1
ATOM 795 C CA . ARG A 1 102 ? -0.439 -9.136 1.237 1.00 55.41 102 ARG A CA 1
ATOM 796 C C . ARG A 1 102 ? 0.428 -9.126 2.490 1.00 55.41 102 ARG A C 1
ATOM 798 O O . ARG A 1 102 ? 0.794 -10.191 2.975 1.00 55.41 102 ARG A O 1
ATOM 805 N N . TRP A 1 103 ? 0.720 -7.946 3.031 1.00 60.22 103 TRP A N 1
ATOM 806 C CA . TRP A 1 103 ? 1.433 -7.837 4.305 1.00 60.22 103 TRP A CA 1
ATOM 807 C C . TRP A 1 103 ? 0.622 -8.414 5.466 1.00 60.22 103 TRP A C 1
ATOM 809 O O . TRP A 1 103 ? 1.191 -9.098 6.305 1.00 60.22 103 TRP A O 1
ATOM 819 N N . SER A 1 104 ? -0.700 -8.223 5.483 1.00 59.62 104 SER A N 1
ATOM 820 C CA . SER A 1 104 ? -1.583 -8.829 6.483 1.00 59.62 104 SER A CA 1
ATOM 821 C C . SER A 1 104 ? -1.529 -10.359 6.446 1.00 59.62 104 SER A C 1
ATOM 823 O O . SER A 1 104 ? -1.419 -10.968 7.504 1.00 59.62 104 SER A O 1
ATOM 825 N N . LEU A 1 105 ? -1.529 -10.977 5.258 1.00 59.91 105 LEU A N 1
ATOM 826 C CA . LEU A 1 105 ? -1.347 -12.429 5.111 1.00 59.91 105 LEU A CA 1
ATOM 827 C C . LEU A 1 105 ? 0.035 -12.893 5.589 1.00 59.91 105 LEU A C 1
ATOM 829 O O . LEU A 1 105 ? 0.154 -13.926 6.238 1.00 59.91 105 LEU A O 1
ATOM 833 N N . HIS A 1 106 ? 1.081 -12.127 5.281 1.00 60.00 106 HIS A N 1
ATOM 834 C CA . HIS A 1 106 ? 2.449 -12.473 5.664 1.00 60.00 106 HIS A CA 1
ATOM 835 C C . HIS A 1 106 ? 2.694 -12.346 7.175 1.00 60.00 106 HIS A C 1
ATOM 837 O O . HIS A 1 106 ? 3.469 -13.109 7.741 1.00 60.00 106 HIS A O 1
ATOM 843 N N . LEU A 1 107 ? 2.022 -11.392 7.825 1.00 67.19 107 LEU A N 1
ATOM 844 C CA . LEU A 1 107 ? 2.141 -11.129 9.259 1.00 67.19 107 LEU A CA 1
ATOM 845 C C . LEU A 1 107 ? 1.187 -11.972 10.118 1.00 67.19 107 LEU A C 1
ATOM 847 O O . LEU A 1 107 ? 1.376 -12.035 11.327 1.00 67.19 107 LEU A O 1
ATOM 851 N N . GLN A 1 108 ? 0.218 -12.664 9.510 1.00 67.00 108 GLN A N 1
ATOM 852 C CA . GLN A 1 108 ? -0.777 -13.499 10.191 1.00 67.00 108 GLN A CA 1
ATOM 853 C C . GLN A 1 108 ? -0.216 -14.544 11.185 1.00 67.00 108 GLN A C 1
ATOM 855 O O . GLN A 1 108 ? -0.871 -14.767 12.202 1.00 67.00 108 GLN A O 1
ATOM 860 N N . PRO A 1 109 ? 0.943 -15.202 10.959 1.00 74.31 109 PRO A N 1
ATOM 861 C CA . PRO A 1 109 ? 1.484 -16.165 11.921 1.00 74.31 109 PRO A CA 1
ATOM 862 C C . PRO A 1 109 ? 2.236 -15.526 13.104 1.00 74.31 109 PRO A C 1
ATOM 864 O O . PRO A 1 109 ? 2.687 -16.257 13.984 1.00 74.31 109 PRO A O 1
ATOM 867 N N . TYR A 1 110 ? 2.396 -14.200 13.141 1.00 67.38 110 TYR A N 1
ATOM 868 C CA . TYR A 1 110 ? 3.127 -13.493 14.193 1.00 67.38 110 TYR A CA 1
ATOM 869 C C . TYR A 1 110 ? 2.174 -12.744 15.128 1.00 67.38 110 TYR A C 1
ATOM 871 O O . TYR A 1 110 ? 1.177 -12.172 14.692 1.00 67.38 110 TYR A O 1
ATOM 879 N N . ASP A 1 111 ? 2.526 -12.678 16.411 1.00 70.25 111 ASP A N 1
ATOM 880 C CA . ASP A 1 111 ? 1.872 -11.784 17.368 1.00 70.25 111 ASP A CA 1
ATOM 881 C C . ASP A 1 111 ? 2.517 -10.391 17.272 1.00 70.25 111 ASP A C 1
ATOM 883 O O . ASP A 1 111 ? 3.602 -10.136 17.804 1.00 70.25 111 ASP A O 1
ATOM 887 N N . VAL A 1 112 ? 1.913 -9.512 16.468 1.00 67.50 112 VAL A N 1
ATOM 888 C CA . VAL A 1 112 ? 2.498 -8.216 16.100 1.00 67.50 112 VAL A CA 1
ATOM 889 C C . VAL A 1 112 ? 1.943 -7.105 16.983 1.00 67.50 112 VAL A C 1
ATOM 891 O O . VAL A 1 112 ? 0.762 -6.775 16.929 1.00 67.50 112 VAL A O 1
ATOM 894 N N . THR A 1 113 ? 2.828 -6.432 17.718 1.00 70.38 113 THR A N 1
ATOM 895 C CA . THR A 1 113 ? 2.511 -5.164 18.388 1.00 70.38 113 THR A CA 1
ATOM 896 C C . THR A 1 113 ? 3.074 -3.995 17.582 1.00 70.38 113 THR A C 1
ATOM 898 O O . THR A 1 113 ? 4.290 -3.837 17.476 1.00 70.38 113 THR A O 1
ATOM 901 N N . ILE A 1 114 ? 2.203 -3.147 17.030 1.00 69.88 114 ILE A N 1
ATOM 902 C CA . ILE A 1 114 ? 2.619 -1.942 16.299 1.00 69.88 114 ILE A CA 1
ATOM 903 C C . ILE A 1 114 ? 2.967 -0.843 17.307 1.00 69.88 114 ILE A C 1
ATOM 905 O O . ILE A 1 114 ? 2.141 -0.468 18.138 1.00 69.88 114 ILE A O 1
ATOM 909 N N . ARG A 1 115 ? 4.185 -0.300 17.220 1.00 71.00 115 ARG A N 1
ATOM 910 C CA . ARG A 1 115 ? 4.633 0.848 18.019 1.00 71.00 115 ARG A CA 1
ATOM 911 C C . ARG A 1 115 ? 5.063 1.977 17.096 1.00 71.00 115 ARG A C 1
ATOM 913 O O . ARG A 1 115 ? 5.767 1.743 16.117 1.00 71.00 115 ARG A O 1
ATOM 920 N N . TYR A 1 116 ? 4.636 3.198 17.406 1.00 70.94 116 TYR A N 1
ATOM 921 C CA . TYR A 1 116 ? 5.153 4.382 16.731 1.00 70.94 116 TYR A CA 1
ATOM 922 C C . TYR A 1 116 ? 6.600 4.621 17.173 1.00 70.94 116 TYR A C 1
ATOM 924 O O . TYR A 1 116 ? 6.856 4.736 18.369 1.00 70.94 116 TYR A O 1
ATOM 932 N N . GLN A 1 117 ? 7.515 4.711 16.208 1.00 62.38 117 GLN A N 1
ATOM 933 C CA . GLN A 1 117 ? 8.918 5.043 16.438 1.00 62.38 117 GLN A CA 1
ATOM 934 C C . GLN A 1 117 ? 9.220 6.391 15.765 1.00 62.38 117 GLN A C 1
ATOM 936 O O . GLN A 1 117 ? 9.067 6.498 14.543 1.00 62.38 117 GLN A O 1
ATOM 941 N N . PRO A 1 118 ? 9.633 7.429 16.516 1.00 72.56 118 PRO A N 1
ATOM 942 C CA . PRO A 1 118 ? 10.086 8.687 15.934 1.00 72.56 118 PRO A CA 1
ATOM 943 C C . PRO A 1 118 ? 11.253 8.461 14.966 1.00 72.56 118 PRO A C 1
ATOM 945 O O . PRO A 1 118 ? 12.134 7.644 15.227 1.00 72.56 118 PRO A O 1
ATOM 948 N N . GLY A 1 119 ? 11.295 9.216 13.863 1.00 61.16 119 GLY A N 1
ATOM 949 C CA . GLY A 1 119 ? 12.315 9.041 12.818 1.00 61.16 119 GLY A CA 1
ATOM 950 C C . GLY A 1 119 ? 13.759 9.178 13.318 1.00 61.16 119 GLY A C 1
ATOM 951 O O . GLY A 1 119 ? 14.637 8.481 12.825 1.00 61.16 119 GLY A O 1
ATOM 952 N N . THR A 1 120 ? 13.994 10.007 14.338 1.00 69.50 120 THR A N 1
ATOM 953 C CA . THR A 1 120 ? 15.306 10.200 14.981 1.00 69.50 120 THR A CA 1
ATOM 954 C C . THR A 1 120 ? 15.831 8.944 15.670 1.00 69.50 120 THR A C 1
ATOM 956 O O . THR A 1 120 ? 17.038 8.749 15.756 1.00 69.50 120 THR A O 1
ATOM 959 N N . GLU A 1 121 ? 14.932 8.093 16.158 1.00 72.06 121 GLU A N 1
ATOM 960 C CA . GLU A 1 121 ? 15.259 6.844 16.844 1.00 72.06 121 GLU A CA 1
ATOM 961 C C . GLU A 1 121 ? 14.990 5.625 15.956 1.00 72.06 121 GLU A C 1
ATOM 963 O O . GLU A 1 121 ? 14.908 4.501 16.449 1.00 72.06 121 GLU A O 1
ATOM 968 N N . ASN A 1 122 ? 14.783 5.827 14.653 1.00 70.81 122 ASN A N 1
ATOM 969 C CA . ASN A 1 122 ? 14.533 4.737 13.729 1.00 70.81 122 ASN A CA 1
ATOM 970 C C . ASN A 1 122 ? 15.871 4.084 13.333 1.00 70.81 122 ASN A C 1
ATOM 972 O O . ASN A 1 122 ? 16.613 4.659 12.532 1.00 70.81 122 ASN A O 1
ATOM 976 N N . PRO A 1 123 ? 16.178 2.860 13.805 1.00 64.81 123 PRO A N 1
ATOM 977 C CA . PRO A 1 123 ? 17.447 2.201 13.498 1.00 64.81 123 PRO A CA 1
ATOM 978 C C . PRO A 1 123 ? 17.604 1.872 12.003 1.00 64.81 123 PRO A C 1
ATOM 980 O O . PRO A 1 123 ? 18.716 1.627 11.541 1.00 64.81 123 PRO A O 1
ATOM 983 N N . SER A 1 124 ? 16.512 1.890 11.226 1.00 61.84 124 SER A N 1
ATOM 984 C CA . SER A 1 124 ? 16.553 1.691 9.771 1.00 61.84 124 SER A CA 1
ATOM 985 C C . SER A 1 124 ? 16.906 2.954 8.978 1.00 61.84 124 SER A C 1
ATOM 987 O O . SER A 1 124 ? 17.270 2.843 7.806 1.00 61.84 124 SER A O 1
ATOM 989 N N . ASP A 1 125 ? 16.851 4.143 9.593 1.00 61.06 125 ASP A N 1
ATOM 990 C CA . ASP A 1 125 ? 17.101 5.410 8.895 1.00 61.06 125 ASP A CA 1
ATOM 991 C C . ASP A 1 125 ? 18.534 5.459 8.342 1.00 61.06 125 ASP A C 1
ATOM 993 O O . ASP A 1 125 ? 18.733 5.750 7.160 1.00 61.06 125 ASP A O 1
ATOM 997 N N . TYR A 1 126 ? 19.513 5.021 9.143 1.00 60.19 126 T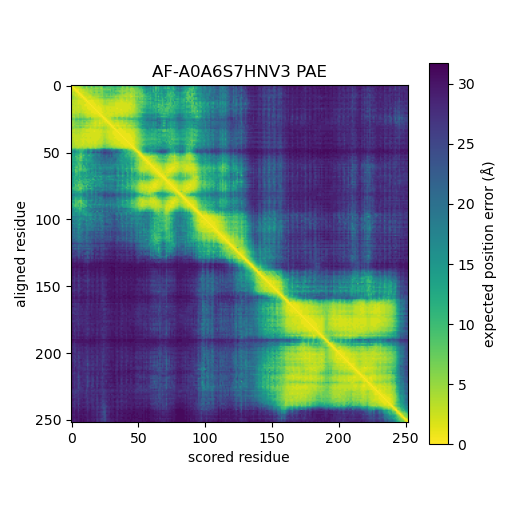YR A N 1
ATOM 998 C CA . TYR A 1 126 ? 20.915 4.908 8.733 1.00 60.19 126 TYR A CA 1
ATOM 999 C C . TYR A 1 126 ? 21.098 3.984 7.517 1.00 60.19 126 TYR A C 1
ATOM 1001 O O . TYR A 1 126 ? 21.714 4.386 6.531 1.00 60.19 126 TYR A O 1
ATOM 1009 N N . LEU A 1 127 ? 20.500 2.787 7.549 1.00 55.03 127 LEU A N 1
ATOM 1010 C CA . LEU A 1 127 ? 20.596 1.793 6.470 1.00 55.03 127 LEU A CA 1
ATOM 1011 C C . LEU A 1 127 ? 19.901 2.247 5.179 1.00 55.03 127 LEU A C 1
ATOM 1013 O O . LEU A 1 127 ? 20.351 1.913 4.089 1.00 55.03 127 LEU A O 1
ATOM 1017 N N . SER A 1 128 ? 18.817 3.019 5.285 1.00 58.12 128 SER A N 1
ATOM 1018 C CA . SER A 1 128 ? 18.081 3.520 4.116 1.00 58.12 128 SER A CA 1
ATOM 1019 C C . SER A 1 128 ? 18.755 4.711 3.422 1.00 58.12 128 SER A C 1
ATOM 1021 O O . SER A 1 128 ? 18.527 4.940 2.235 1.00 58.12 128 SER A O 1
ATOM 1023 N N . ARG A 1 129 ? 19.579 5.479 4.152 1.00 55.22 129 ARG A N 1
ATOM 1024 C CA . ARG A 1 129 ? 20.187 6.738 3.679 1.00 55.22 129 ARG A CA 1
ATOM 1025 C C . ARG A 1 129 ? 21.678 6.640 3.373 1.00 55.22 129 ARG A C 1
ATOM 1027 O O . ARG A 1 129 ? 22.218 7.564 2.771 1.00 55.22 129 ARG A O 1
ATOM 1034 N N . HIS A 1 130 ? 22.331 5.549 3.763 1.00 55.12 130 HIS A N 1
ATOM 1035 C CA . HIS A 1 130 ? 23.733 5.279 3.457 1.00 55.12 130 HIS A CA 1
ATOM 1036 C C . HIS A 1 130 ? 23.849 3.943 2.717 1.00 55.12 130 HIS A C 1
ATOM 1038 O O . HIS A 1 130 ? 24.002 2.902 3.359 1.00 55.12 130 HIS A O 1
ATOM 1044 N N . PRO A 1 131 ? 23.795 3.949 1.371 1.00 50.75 131 PRO A N 1
ATOM 1045 C CA . PRO A 1 131 ? 24.174 2.783 0.587 1.00 50.75 131 PRO A CA 1
ATOM 1046 C C . PRO A 1 131 ? 25.603 2.395 0.975 1.00 50.75 131 PRO A C 1
ATOM 1048 O O . PRO A 1 131 ? 26.502 3.243 0.964 1.00 50.75 131 PRO A O 1
ATOM 1051 N N . LEU A 1 132 ? 25.811 1.137 1.366 1.00 53.00 132 LEU A N 1
ATOM 1052 C CA . LEU A 1 132 ? 27.154 0.624 1.617 1.00 53.00 132 LEU A CA 1
ATOM 1053 C C . LEU A 1 132 ? 27.983 0.831 0.342 1.00 53.00 132 LEU A C 1
ATOM 1055 O O . LEU A 1 132 ? 27.542 0.489 -0.752 1.00 53.00 132 LEU A O 1
ATOM 1059 N N . ARG A 1 133 ? 29.168 1.434 0.481 1.00 48.97 133 ARG A N 1
ATOM 1060 C CA . ARG A 1 133 ? 30.143 1.515 -0.613 1.00 48.97 133 ARG A CA 1
ATOM 1061 C C . ARG A 1 133 ? 30.493 0.094 -1.030 1.00 48.97 133 ARG A C 1
ATOM 1063 O O . ARG A 1 133 ? 30.926 -0.641 -0.148 1.00 48.97 133 ARG A O 1
ATOM 1070 N N . ASP A 1 134 ? 30.302 -0.223 -2.316 1.00 49.44 134 ASP A N 1
ATOM 1071 C CA . ASP A 1 134 ? 30.600 -1.496 -2.992 1.00 49.44 134 ASP A CA 1
ATOM 1072 C C . ASP A 1 134 ? 31.463 -2.433 -2.139 1.00 49.44 134 ASP A C 1
ATOM 1074 O O . ASP A 1 134 ? 32.697 -2.383 -2.160 1.00 49.44 134 ASP A O 1
ATOM 1078 N N . VAL A 1 135 ? 30.792 -3.251 -1.326 1.00 45.38 135 VAL A N 1
ATOM 1079 C CA . VAL A 1 135 ? 31.452 -4.304 -0.564 1.00 45.38 135 VAL A CA 1
ATOM 1080 C C . VAL A 1 135 ? 31.560 -5.485 -1.512 1.00 45.38 135 VAL A C 1
ATOM 1082 O O . VAL A 1 135 ? 30.597 -5.870 -2.167 1.00 45.38 135 VAL A O 1
ATOM 1085 N N . THR A 1 136 ? 32.762 -6.034 -1.632 1.00 49.78 136 THR A N 1
ATOM 1086 C CA . THR A 1 136 ? 33.014 -7.226 -2.436 1.00 49.78 136 THR A CA 1
ATOM 1087 C C . THR A 1 136 ? 32.055 -8.358 -2.034 1.00 49.78 136 THR A C 1
ATOM 1089 O O . THR A 1 136 ? 31.872 -8.614 -0.839 1.00 49.78 136 THR A O 1
ATOM 1092 N N . PRO A 1 137 ? 31.439 -9.048 -3.011 1.00 44.56 137 PRO A N 1
ATOM 1093 C CA . PRO A 1 137 ? 30.266 -9.882 -2.780 1.00 44.56 137 PRO A CA 1
ATOM 1094 C C . PRO A 1 137 ? 30.676 -11.167 -2.067 1.00 44.56 137 PRO A C 1
ATOM 1096 O O . PRO A 1 137 ? 31.189 -12.095 -2.685 1.00 44.56 137 PRO A O 1
ATOM 1099 N N . ASN A 1 138 ? 30.504 -11.219 -0.749 1.00 51.22 138 ASN A N 1
ATOM 1100 C CA . ASN A 1 138 ? 30.720 -12.446 0.025 1.00 51.22 138 ASN A CA 1
ATOM 1101 C C . ASN A 1 138 ? 29.854 -12.540 1.289 1.00 51.22 138 ASN A C 1
ATOM 1103 O O . ASN A 1 138 ? 29.993 -13.489 2.066 1.00 51.22 138 ASN A O 1
ATOM 1107 N N . SER A 1 139 ? 28.947 -11.586 1.524 1.00 58.75 139 SER A N 1
ATOM 1108 C CA . SER A 1 139 ? 28.135 -11.583 2.738 1.00 58.75 139 SER A CA 1
ATOM 1109 C C . SER A 1 139 ? 26.856 -12.416 2.574 1.00 58.75 139 SER A C 1
ATOM 1111 O O . SER A 1 139 ? 26.174 -12.397 1.551 1.00 58.75 139 SER A O 1
ATOM 1113 N N . ARG A 1 140 ? 26.487 -13.150 3.630 1.00 49.75 140 ARG A N 1
ATOM 1114 C CA . ARG A 1 140 ? 25.223 -13.906 3.722 1.00 49.75 140 ARG A CA 1
ATOM 1115 C C . ARG A 1 140 ? 23.985 -13.006 3.567 1.00 49.75 140 ARG A C 1
ATOM 1117 O O . ARG A 1 140 ? 22.928 -13.500 3.203 1.00 49.75 140 ARG A O 1
ATOM 1124 N N . GLN A 1 141 ? 24.113 -11.710 3.850 1.00 45.81 141 GLN A N 1
ATOM 1125 C CA . GLN A 1 141 ? 23.027 -10.729 3.793 1.00 45.81 141 GLN A CA 1
ATOM 1126 C C . GLN A 1 141 ? 22.673 -10.328 2.353 1.00 45.81 141 GLN A C 1
ATOM 1128 O O . GLN A 1 141 ? 21.490 -10.202 2.050 1.00 45.81 141 GLN A O 1
ATOM 1133 N N . GLU A 1 142 ? 23.655 -10.222 1.451 1.00 54.62 142 GLU A N 1
ATOM 1134 C CA . GLU A 1 142 ? 23.386 -10.005 0.019 1.00 54.62 142 GLU A CA 1
ATOM 1135 C C . GLU A 1 142 ? 22.701 -11.209 -0.618 1.00 54.62 142 GLU A C 1
ATOM 1137 O O . GLU A 1 142 ? 21.778 -11.017 -1.397 1.00 54.62 142 GLU A O 1
ATOM 1142 N N . LYS A 1 143 ? 23.039 -12.440 -0.207 1.00 52.19 143 LYS A N 1
ATOM 1143 C CA . LYS A 1 143 ? 22.310 -13.636 -0.663 1.00 52.19 143 LYS A CA 1
ATOM 1144 C C . LYS A 1 143 ? 20.828 -13.578 -0.312 1.00 52.19 143 LYS A C 1
ATOM 1146 O O . LYS A 1 143 ? 20.011 -13.931 -1.143 1.00 52.19 143 LYS A O 1
ATOM 1151 N N . VAL A 1 144 ? 20.473 -13.083 0.876 1.00 52.03 144 VAL A N 1
ATOM 1152 C CA . VAL A 1 144 ? 19.064 -12.935 1.286 1.00 52.03 144 VAL A CA 1
ATOM 1153 C C . VAL A 1 144 ? 18.367 -11.826 0.492 1.00 52.03 144 VAL A C 1
ATOM 1155 O O . VAL A 1 144 ? 17.206 -11.979 0.120 1.00 52.03 144 VAL A O 1
ATOM 1158 N N . ALA A 1 145 ? 19.060 -10.720 0.203 1.00 49.19 145 ALA A N 1
ATOM 1159 C CA . ALA A 1 145 ? 18.517 -9.648 -0.630 1.00 49.19 145 ALA A CA 1
ATOM 1160 C C . ALA A 1 145 ? 18.325 -10.106 -2.086 1.00 49.19 145 ALA A C 1
ATOM 1162 O O . ALA A 1 145 ? 17.252 -9.908 -2.648 1.00 49.19 145 ALA A O 1
ATOM 1163 N N . GLU A 1 146 ? 19.316 -10.778 -2.673 1.00 54.88 146 GLU A N 1
ATOM 1164 C CA . GLU A 1 146 ? 19.217 -11.392 -3.998 1.00 54.88 146 GLU A CA 1
ATOM 1165 C C . GLU A 1 146 ? 18.146 -12.484 -4.037 1.00 54.88 146 GLU A C 1
ATOM 1167 O O . GLU A 1 146 ? 17.357 -12.505 -4.973 1.00 54.88 146 GLU A O 1
ATOM 1172 N N . GLU A 1 147 ? 18.047 -13.353 -3.028 1.00 57.03 147 GLU A N 1
ATOM 1173 C CA . GLU A 1 147 ? 16.985 -14.363 -2.910 1.00 57.03 147 GLU A CA 1
ATOM 1174 C C . GLU A 1 147 ? 15.601 -13.716 -2.827 1.00 57.03 147 GLU A C 1
ATOM 1176 O O . GLU A 1 147 ? 14.682 -14.163 -3.508 1.00 57.03 147 GLU A O 1
ATOM 1181 N N . PHE A 1 148 ? 15.439 -12.638 -2.056 1.00 52.50 148 PHE A N 1
ATOM 1182 C CA . PHE A 1 148 ? 14.169 -11.919 -1.955 1.00 52.50 148 PHE A CA 1
ATOM 1183 C C . PHE A 1 148 ? 13.801 -11.213 -3.262 1.00 52.50 148 PHE A C 1
ATOM 1185 O O . PHE A 1 148 ? 12.646 -11.246 -3.687 1.00 52.50 148 PHE A O 1
ATOM 1192 N N . VAL A 1 149 ? 14.772 -10.599 -3.936 1.00 54.16 149 VAL A N 1
ATOM 1193 C CA . VAL A 1 149 ? 14.549 -9.948 -5.231 1.00 54.16 149 VAL A CA 1
ATOM 1194 C C . VAL A 1 149 ? 14.293 -10.990 -6.331 1.00 54.16 149 VAL A C 1
ATOM 1196 O O . VAL A 1 149 ? 13.406 -10.785 -7.160 1.00 54.16 149 VAL A O 1
ATOM 1199 N N . ASN A 1 150 ? 14.977 -12.136 -6.310 1.00 55.53 150 ASN A N 1
ATOM 1200 C CA . ASN A 1 150 ? 14.710 -13.272 -7.195 1.00 55.53 150 ASN A CA 1
ATOM 1201 C C . ASN A 1 150 ? 13.314 -13.848 -6.939 1.00 55.53 150 ASN A C 1
ATOM 1203 O O . ASN A 1 150 ? 12.553 -14.037 -7.884 1.00 55.53 150 ASN A O 1
ATOM 1207 N N . PHE A 1 151 ? 12.923 -14.014 -5.675 1.00 61.47 151 PHE A N 1
ATOM 1208 C CA . PHE A 1 151 ? 11.572 -14.415 -5.291 1.00 61.47 151 PHE A CA 1
ATOM 1209 C C . PHE A 1 151 ? 10.520 -13.409 -5.771 1.00 61.47 151 PHE A C 1
ATOM 1211 O O . PHE A 1 151 ? 9.464 -13.804 -6.264 1.00 61.47 151 PHE A O 1
ATOM 1218 N N . LEU A 1 152 ? 10.791 -12.103 -5.677 1.00 53.31 152 LEU A N 1
ATOM 1219 C CA . LEU A 1 152 ? 9.911 -11.072 -6.225 1.00 53.31 152 LEU A CA 1
ATOM 1220 C C . LEU A 1 152 ? 9.826 -11.156 -7.748 1.00 53.31 152 LEU A C 1
ATOM 1222 O O . LEU A 1 152 ? 8.728 -11.023 -8.284 1.00 53.31 152 LEU A O 1
ATOM 1226 N N . ALA A 1 153 ? 10.936 -11.397 -8.446 1.00 54.47 153 ALA A N 1
ATOM 1227 C CA . ALA A 1 153 ? 10.940 -11.582 -9.892 1.00 54.47 153 ALA A CA 1
ATOM 1228 C C . ALA A 1 153 ? 10.128 -12.824 -10.300 1.00 54.47 153 ALA A C 1
ATOM 1230 O O . ALA A 1 153 ? 9.320 -12.746 -11.223 1.00 54.47 153 ALA A O 1
ATOM 1231 N N . GLU A 1 154 ? 10.270 -13.933 -9.574 1.00 57.09 154 GLU A N 1
ATOM 1232 C CA . GLU A 1 154 ? 9.523 -15.177 -9.789 1.00 57.09 154 GLU A CA 1
ATOM 1233 C C . GLU A 1 154 ? 8.030 -15.034 -9.460 1.00 57.09 154 GLU A C 1
ATOM 1235 O O . GLU A 1 154 ? 7.178 -15.478 -10.226 1.00 57.09 154 GLU A O 1
ATOM 1240 N N . THR A 1 155 ? 7.688 -14.361 -8.360 1.00 56.53 155 THR A N 1
ATOM 1241 C CA . THR A 1 155 ? 6.297 -14.183 -7.904 1.00 56.53 155 THR A CA 1
ATOM 1242 C C . THR A 1 155 ? 5.546 -13.133 -8.724 1.00 56.53 155 THR A C 1
ATOM 1244 O O . THR A 1 155 ? 4.327 -13.211 -8.885 1.00 56.53 155 THR A O 1
ATOM 1247 N N . SER A 1 156 ? 6.259 -12.134 -9.251 1.00 53.50 156 SER A N 1
ATOM 1248 C CA . SER A 1 156 ? 5.682 -11.073 -10.088 1.00 53.50 156 SER A CA 1
ATOM 1249 C C . SER A 1 156 ? 5.476 -11.509 -11.540 1.00 53.50 156 SER A C 1
ATOM 1251 O O . SER A 1 156 ? 4.804 -10.808 -12.299 1.00 53.50 156 SER A O 1
ATOM 1253 N N . MET A 1 157 ? 6.012 -12.668 -11.933 1.00 53.59 157 MET A N 1
ATOM 1254 C CA . MET A 1 157 ? 5.718 -13.292 -13.217 1.00 53.59 157 MET A CA 1
ATOM 1255 C C . MET A 1 157 ? 4.307 -13.880 -13.182 1.00 53.59 157 MET A C 1
ATOM 1257 O O . MET A 1 157 ? 4.028 -14.885 -12.528 1.00 53.59 157 MET A O 1
ATOM 1261 N N . LEU A 1 158 ? 3.395 -13.271 -13.938 1.00 48.12 158 LEU A N 1
ATOM 1262 C CA . LEU A 1 158 ? 2.182 -13.959 -14.373 1.00 48.12 158 LEU A CA 1
ATOM 1263 C C . LEU A 1 158 ? 2.616 -15.290 -15.014 1.00 48.12 158 LEU A C 1
ATOM 1265 O O . LEU A 1 158 ? 3.483 -15.272 -15.884 1.00 48.12 158 LEU A O 1
ATOM 1269 N N . 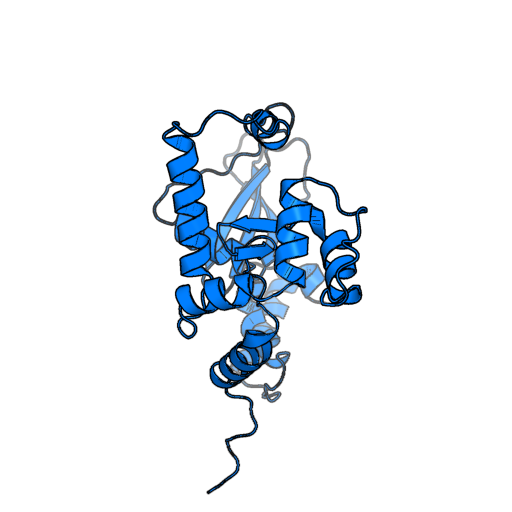LYS A 1 159 ? 2.022 -16.418 -14.588 1.00 53.16 159 LYS A N 1
ATOM 1270 C CA . LYS A 1 159 ? 2.318 -17.830 -14.955 1.00 53.16 159 LYS A CA 1
ATOM 1271 C C . LYS A 1 159 ? 2.332 -18.176 -16.468 1.00 53.16 159 LYS A C 1
ATOM 1273 O O . LYS A 1 159 ? 2.231 -19.341 -16.832 1.00 53.16 159 LYS A O 1
ATOM 1278 N N . ALA A 1 160 ? 2.407 -17.196 -17.361 1.00 50.53 160 ALA A N 1
ATOM 1279 C CA . ALA A 1 160 ? 2.211 -17.328 -18.796 1.00 50.53 160 ALA A CA 1
ATOM 1280 C C . ALA A 1 160 ? 3.453 -16.995 -19.649 1.00 50.53 160 ALA A C 1
ATOM 1282 O O . ALA A 1 160 ? 3.426 -17.242 -20.854 1.00 50.53 160 ALA A O 1
ATOM 1283 N N . ILE A 1 161 ? 4.533 -16.445 -19.073 1.00 64.62 161 ILE A N 1
ATOM 1284 C CA . ILE A 1 161 ? 5.783 -16.169 -19.804 1.00 64.62 161 ILE A CA 1
ATOM 1285 C C . ILE A 1 161 ? 6.965 -16.741 -19.029 1.00 64.62 161 ILE A C 1
ATOM 1287 O O . ILE A 1 161 ? 7.129 -16.468 -17.843 1.00 64.62 161 ILE A O 1
ATOM 1291 N N . ASN A 1 162 ? 7.793 -17.529 -19.715 1.00 71.69 162 ASN A N 1
ATOM 1292 C CA . ASN A 1 162 ? 8.994 -18.110 -19.135 1.00 71.69 162 ASN A CA 1
ATOM 1293 C C . ASN A 1 162 ? 10.042 -17.015 -18.880 1.00 71.69 162 ASN A C 1
ATOM 1295 O O . ASN A 1 162 ? 10.349 -16.212 -19.764 1.00 71.69 162 ASN A O 1
ATOM 1299 N N . LEU A 1 163 ? 10.640 -17.024 -17.685 1.00 69.69 163 LEU A N 1
ATOM 1300 C CA . LEU A 1 163 ? 11.731 -16.123 -17.277 1.00 69.69 163 LEU A CA 1
ATOM 1301 C C . LEU A 1 163 ? 12.899 -16.104 -18.277 1.00 69.69 163 LEU A C 1
ATOM 1303 O O . LEU A 1 163 ? 13.520 -15.065 -18.494 1.00 69.69 163 LEU A O 1
ATOM 1307 N N . THR A 1 164 ? 13.184 -17.245 -18.906 1.00 77.88 164 THR A N 1
ATOM 1308 C CA . THR A 1 164 ? 14.229 -17.403 -19.929 1.00 77.88 164 THR A CA 1
ATOM 1309 C C . THR A 1 164 ? 13.959 -16.557 -21.169 1.00 77.88 164 THR A C 1
ATOM 1311 O O . THR A 1 164 ? 14.860 -15.883 -21.668 1.00 77.88 164 THR A O 1
ATOM 1314 N N . ASP A 1 165 ? 12.711 -16.544 -21.631 1.00 80.75 165 ASP A N 1
ATOM 1315 C CA . ASP A 1 165 ? 12.300 -15.828 -22.839 1.00 80.75 165 ASP A CA 1
ATOM 1316 C C . ASP A 1 165 ? 12.326 -14.321 -22.587 1.00 80.75 165 ASP A C 1
ATOM 1318 O O . ASP A 1 165 ? 12.761 -13.551 -23.442 1.00 80.75 165 ASP A O 1
ATOM 1322 N N . LEU A 1 166 ? 11.931 -13.901 -21.380 1.00 81.25 166 LEU A N 1
ATOM 1323 C CA . LEU A 1 166 ? 11.975 -12.501 -20.975 1.00 81.25 166 LEU A CA 1
ATOM 1324 C C . LEU A 1 166 ? 13.408 -11.972 -20.865 1.00 81.25 166 LEU A C 1
ATOM 1326 O O . LEU A 1 166 ? 13.687 -10.874 -21.343 1.00 81.25 166 LEU A O 1
ATOM 1330 N N . ARG A 1 167 ? 14.323 -12.751 -20.276 1.00 83.00 167 ARG A N 1
ATOM 1331 C CA . ARG A 1 167 ? 15.750 -12.394 -20.213 1.00 83.00 167 ARG A CA 1
ATOM 1332 C C . ARG A 1 167 ? 16.351 -12.280 -21.610 1.00 83.00 167 ARG A C 1
ATOM 1334 O O . ARG A 1 167 ? 17.016 -11.294 -21.916 1.00 83.00 167 ARG A O 1
ATOM 1341 N N . SER A 1 168 ? 16.057 -13.247 -22.482 1.00 85.50 168 SER A N 1
ATOM 1342 C CA . SER A 1 168 ? 16.493 -13.203 -23.880 1.00 85.50 168 SER A CA 1
ATOM 1343 C C . SER A 1 168 ? 15.954 -11.961 -24.595 1.00 85.50 168 SER A C 1
ATOM 1345 O O . SER A 1 168 ? 16.724 -11.217 -25.196 1.00 85.50 168 SER A O 1
ATOM 1347 N N . ALA A 1 169 ? 14.659 -11.664 -24.472 1.00 85.00 169 ALA A N 1
ATOM 1348 C CA . ALA A 1 169 ? 14.056 -10.484 -25.089 1.00 85.00 169 ALA A CA 1
ATOM 1349 C C . ALA A 1 169 ? 14.636 -9.169 -24.538 1.00 85.00 169 ALA A C 1
ATOM 1351 O O . ALA A 1 169 ? 14.932 -8.265 -25.314 1.00 85.00 169 ALA A O 1
ATOM 1352 N N . THR A 1 170 ? 14.878 -9.081 -23.226 1.00 86.81 170 THR A N 1
ATOM 1353 C CA . THR A 1 170 ? 15.521 -7.914 -22.593 1.00 86.81 170 THR A CA 1
ATOM 1354 C C . THR A 1 170 ? 16.942 -7.703 -23.110 1.00 86.81 170 THR A C 1
ATOM 1356 O O . THR A 1 170 ? 17.367 -6.564 -23.292 1.00 86.81 170 THR A O 1
ATOM 1359 N N . ARG A 1 171 ? 17.686 -8.782 -23.389 1.00 86.62 171 ARG A N 1
ATOM 1360 C CA . ARG A 1 171 ? 19.047 -8.704 -23.944 1.00 86.62 171 ARG A CA 1
ATOM 1361 C C . ARG A 1 171 ? 19.081 -8.121 -25.359 1.00 86.62 171 ARG A C 1
ATOM 1363 O O . ARG A 1 171 ? 20.047 -7.451 -25.715 1.00 86.62 171 ARG A O 1
ATOM 1370 N N . HIS A 1 172 ? 18.037 -8.359 -26.149 1.00 85.50 172 HIS A N 1
ATOM 1371 C CA . HIS A 1 172 ? 17.925 -7.849 -27.518 1.00 85.50 172 HIS A CA 1
ATOM 1372 C C . HIS A 1 172 ? 17.267 -6.458 -27.599 1.00 85.50 172 HIS A C 1
ATOM 1374 O O . HIS A 1 172 ? 17.318 -5.826 -28.653 1.00 85.50 172 HIS A O 1
ATOM 1380 N N . ASP A 1 173 ? 16.682 -5.958 -26.506 1.00 87.94 173 ASP A N 1
ATOM 1381 C CA . ASP A 1 173 ? 16.054 -4.637 -26.436 1.00 87.94 173 ASP A CA 1
ATOM 1382 C C . ASP A 1 173 ? 17.102 -3.547 -26.155 1.00 87.94 173 ASP A C 1
ATOM 1384 O O . ASP A 1 173 ? 17.588 -3.378 -25.034 1.00 87.94 173 ASP A O 1
ATOM 1388 N N . ALA A 1 174 ? 17.455 -2.785 -27.193 1.00 85.62 174 ALA A N 1
ATOM 1389 C CA . ALA A 1 174 ? 18.464 -1.732 -27.105 1.00 85.62 174 ALA A CA 1
ATOM 1390 C C . ALA A 1 174 ? 18.105 -0.639 -26.079 1.00 85.62 174 ALA A C 1
ATOM 1392 O O . ALA A 1 174 ? 19.001 -0.087 -25.435 1.00 85.62 174 ALA A O 1
ATOM 1393 N N . THR A 1 175 ? 16.813 -0.353 -25.887 1.00 87.25 175 THR A N 1
ATOM 1394 C CA . THR A 1 175 ? 16.337 0.675 -24.953 1.00 87.25 175 THR A CA 1
ATOM 1395 C C . THR A 1 175 ? 16.486 0.199 -23.513 1.00 87.25 175 THR A C 1
ATOM 1397 O O . THR A 1 175 ? 17.036 0.923 -22.682 1.00 87.25 175 THR A O 1
ATOM 1400 N N . LEU A 1 176 ? 16.073 -1.037 -23.210 1.00 87.38 176 LEU A N 1
ATOM 1401 C CA . LEU A 1 176 ? 16.241 -1.605 -21.869 1.00 87.38 176 LEU A CA 1
ATOM 1402 C C . LEU A 1 176 ? 17.713 -1.824 -21.517 1.00 87.38 176 LEU A C 1
ATOM 1404 O O . LEU A 1 176 ? 18.109 -1.529 -20.392 1.00 87.38 176 LEU A O 1
ATOM 1408 N N . GLN A 1 177 ? 18.546 -2.243 -22.472 1.00 88.12 177 GLN A N 1
ATOM 1409 C CA . GLN A 1 177 ? 19.994 -2.342 -22.261 1.00 88.12 177 GLN A CA 1
ATOM 1410 C C . GLN A 1 177 ? 20.632 -0.978 -21.960 1.00 88.12 177 GLN A C 1
ATOM 1412 O O . GLN A 1 177 ? 21.509 -0.876 -21.099 1.00 88.12 177 GLN A O 1
ATOM 1417 N N . ALA A 1 178 ? 20.182 0.088 -22.630 1.00 86.25 178 ALA A N 1
ATOM 1418 C CA . ALA A 1 178 ? 20.630 1.445 -22.332 1.00 86.25 178 ALA A CA 1
ATOM 1419 C C . ALA A 1 178 ? 20.185 1.899 -20.932 1.00 86.25 178 ALA A C 1
ATOM 1421 O O . ALA A 1 178 ? 20.989 2.465 -20.193 1.00 86.25 178 ALA A O 1
ATOM 1422 N N . ILE A 1 179 ? 18.944 1.594 -20.536 1.00 85.69 179 ILE A N 1
ATOM 1423 C CA . ILE A 1 179 ? 18.423 1.882 -19.192 1.00 85.69 179 ILE A CA 1
ATOM 1424 C C . ILE A 1 179 ? 19.221 1.125 -18.128 1.00 85.69 179 ILE A C 1
ATOM 1426 O O . ILE A 1 179 ? 19.618 1.727 -17.136 1.00 85.69 179 ILE A O 1
ATOM 1430 N N . MET A 1 180 ? 19.524 -0.160 -18.339 1.00 84.44 180 MET A N 1
ATOM 1431 C CA . MET A 1 180 ? 20.332 -0.950 -17.401 1.00 84.44 180 MET A CA 1
ATOM 1432 C C . MET A 1 180 ? 21.702 -0.312 -17.165 1.00 84.44 180 MET A C 1
ATOM 1434 O O . MET A 1 180 ? 22.116 -0.137 -16.019 1.00 84.44 180 MET A O 1
ATOM 1438 N N . LYS A 1 181 ? 22.377 0.106 -18.242 1.00 85.69 181 LYS A N 1
ATOM 1439 C CA . LYS A 1 181 ? 23.659 0.815 -18.148 1.00 85.69 181 LYS A CA 1
ATOM 1440 C C . LYS A 1 181 ? 23.520 2.160 -17.436 1.00 85.69 181 LYS A C 1
ATOM 1442 O O . LYS A 1 181 ? 24.368 2.488 -16.609 1.00 85.69 181 LYS 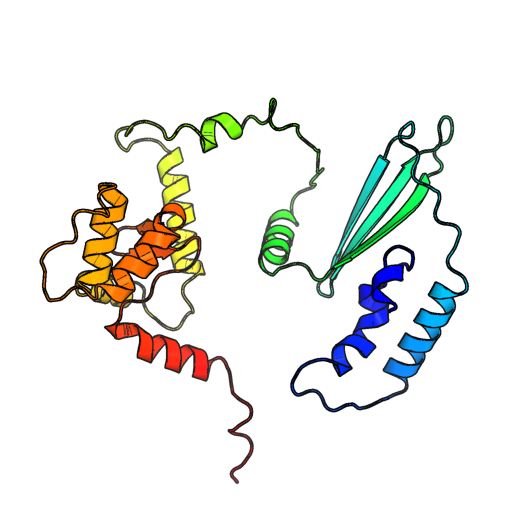A O 1
ATOM 1447 N N . ALA A 1 182 ? 22.469 2.928 -17.719 1.00 83.44 182 ALA A N 1
ATOM 1448 C CA . ALA A 1 182 ? 22.230 4.226 -17.088 1.00 83.44 182 ALA A CA 1
ATOM 1449 C C . ALA A 1 182 ? 21.926 4.102 -15.584 1.00 83.44 182 ALA A C 1
ATOM 1451 O O . ALA A 1 182 ? 22.417 4.910 -14.798 1.00 83.44 182 ALA A O 1
ATOM 1452 N N . VAL A 1 183 ? 21.185 3.067 -15.168 1.00 81.25 183 VAL A N 1
ATOM 1453 C CA . VAL A 1 183 ? 20.919 2.765 -13.751 1.00 81.25 183 VAL A CA 1
ATOM 1454 C C . VAL A 1 183 ? 22.211 2.371 -13.029 1.00 81.25 183 VAL A C 1
ATOM 1456 O O . VAL A 1 183 ? 22.481 2.897 -11.956 1.00 81.25 183 VAL A O 1
ATOM 1459 N N . GLN A 1 184 ? 23.036 1.505 -13.628 1.00 78.00 184 GLN A N 1
ATOM 1460 C CA . GLN A 1 184 ? 24.291 1.038 -13.019 1.00 78.00 184 GLN A CA 1
ATOM 1461 C C . GLN A 1 184 ? 25.363 2.131 -12.929 1.00 78.00 184 GLN A C 1
ATOM 1463 O O . GLN A 1 184 ? 26.098 2.204 -11.951 1.00 78.00 184 GLN A O 1
ATOM 1468 N N . THR A 1 185 ? 25.471 2.982 -13.951 1.00 79.81 185 THR A N 1
ATOM 1469 C CA . THR A 1 185 ? 26.508 4.028 -14.021 1.00 79.81 185 THR A CA 1
ATOM 1470 C C . THR A 1 185 ? 26.054 5.377 -13.462 1.00 79.81 185 THR A C 1
ATOM 1472 O O . THR A 1 185 ? 26.880 6.268 -13.274 1.00 79.81 185 THR A O 1
ATOM 1475 N N . GLY A 1 186 ? 24.749 5.563 -13.238 1.00 74.81 186 GLY A N 1
ATOM 1476 C CA . GLY A 1 186 ? 24.143 6.836 -12.836 1.00 74.81 186 GLY A CA 1
ATOM 1477 C C . GLY A 1 186 ? 24.112 7.907 -13.936 1.00 74.81 186 GLY A C 1
ATOM 1478 O O . GLY A 1 186 ? 23.683 9.034 -13.687 1.00 74.81 186 GLY A O 1
ATOM 1479 N N . LYS A 1 187 ? 24.553 7.588 -15.157 1.00 80.50 187 LYS A N 1
ATOM 1480 C CA . LYS A 1 187 ? 24.740 8.543 -16.258 1.00 80.50 187 LYS A CA 1
ATOM 1481 C C . LYS A 1 187 ? 23.560 8.533 -17.228 1.00 80.50 187 LYS A C 1
ATOM 1483 O O . LYS A 1 187 ? 23.617 7.939 -18.298 1.00 80.50 187 LYS A O 1
ATOM 1488 N N . TRP A 1 188 ? 22.492 9.235 -16.865 1.00 78.12 188 TRP A N 1
ATOM 1489 C CA . TRP A 1 188 ? 21.271 9.338 -17.680 1.00 78.12 188 TRP A CA 1
ATOM 1490 C C . TRP A 1 188 ? 21.372 10.355 -18.826 1.00 78.12 188 TRP A C 1
ATOM 1492 O O . TRP A 1 188 ? 20.705 10.214 -19.847 1.00 78.12 188 TRP A O 1
ATOM 1502 N N . HIS A 1 189 ? 22.243 11.357 -18.682 1.00 69.50 189 HIS A N 1
ATOM 1503 C CA . HIS A 1 189 ? 22.409 12.446 -19.653 1.00 69.50 189 HIS A CA 1
ATOM 1504 C C . HIS A 1 189 ? 23.357 12.105 -20.810 1.00 69.50 189 HIS A C 1
ATOM 1506 O O . HIS A 1 189 ? 23.368 12.796 -21.828 1.00 69.50 189 HIS A O 1
ATOM 1512 N N . GLU A 1 190 ? 24.125 11.020 -20.694 1.00 66.31 190 GLU A N 1
ATOM 1513 C CA . GLU A 1 190 ? 24.859 10.439 -21.816 1.00 66.31 190 GLU A CA 1
ATOM 1514 C C . GLU A 1 190 ? 23.860 9.630 -22.653 1.00 66.31 190 GLU A C 1
ATOM 1516 O O . GLU A 1 190 ? 23.820 8.403 -22.605 1.00 66.31 190 GLU A O 1
ATOM 1521 N N . THR A 1 191 ? 22.983 10.328 -23.386 1.00 58.22 191 THR A N 1
ATOM 1522 C CA . THR A 1 191 ? 22.058 9.675 -24.318 1.00 58.22 191 THR A CA 1
ATOM 1523 C C . THR A 1 191 ? 22.901 8.921 -25.337 1.00 58.22 191 THR A C 1
ATOM 1525 O O . THR A 1 191 ? 23.583 9.521 -26.172 1.00 58.22 191 THR A O 1
ATOM 1528 N N . SER A 1 192 ? 22.917 7.594 -25.212 1.00 58.50 192 SER A N 1
ATOM 1529 C CA . SER A 1 192 ? 23.650 6.723 -26.118 1.00 58.50 192 SER A CA 1
ATOM 1530 C C . SER A 1 192 ? 23.205 7.046 -27.546 1.00 58.50 192 SER A C 1
ATOM 1532 O O . SER A 1 192 ? 22.016 6.997 -27.850 1.00 58.50 192 SER A O 1
ATOM 1534 N N . LYS A 1 193 ? 24.152 7.410 -28.421 1.00 61.28 193 LYS A N 1
ATOM 1535 C CA . LYS A 1 193 ? 23.915 7.803 -29.829 1.00 61.28 193 LYS A CA 1
ATOM 1536 C C . LYS A 1 193 ? 23.417 6.641 -30.710 1.00 61.28 193 LYS A C 1
ATOM 1538 O O . LYS A 1 193 ? 23.504 6.710 -31.932 1.00 61.28 193 LYS A O 1
ATOM 1543 N N . ASP A 1 194 ? 22.968 5.548 -30.101 1.00 68.81 194 ASP A N 1
ATOM 1544 C CA . ASP A 1 194 ? 22.509 4.353 -30.791 1.00 68.81 194 ASP A CA 1
ATOM 1545 C C . ASP A 1 194 ? 21.101 4.608 -31.345 1.00 68.81 194 ASP A C 1
ATOM 1547 O O . ASP A 1 194 ? 20.145 4.814 -30.598 1.00 68.81 194 ASP A O 1
ATOM 1551 N N . ALA A 1 195 ? 20.978 4.597 -32.673 1.00 69.81 195 ALA A N 1
ATOM 1552 C CA . ALA A 1 195 ? 19.734 4.879 -33.390 1.00 69.81 195 ALA A CA 1
ATOM 1553 C C . ALA A 1 195 ? 18.612 3.857 -33.111 1.00 69.81 195 ALA A C 1
ATOM 1555 O O . ALA A 1 195 ? 17.469 4.080 -33.496 1.00 69.81 195 ALA A O 1
ATOM 1556 N N . ARG A 1 196 ? 18.933 2.735 -32.453 1.00 75.31 196 ARG A N 1
ATOM 1557 C CA . ARG A 1 196 ? 17.979 1.681 -32.073 1.00 75.31 196 ARG A CA 1
ATOM 1558 C C . ARG A 1 196 ? 17.269 1.950 -30.744 1.00 75.31 196 ARG A C 1
ATOM 1560 O O . ARG A 1 196 ? 16.393 1.179 -30.367 1.00 75.31 196 ARG A O 1
ATOM 1567 N N . ILE A 1 197 ? 17.660 2.997 -30.016 1.00 79.88 197 ILE A N 1
ATOM 1568 C CA . ILE A 1 197 ? 17.056 3.347 -28.729 1.00 79.88 197 ILE A CA 1
ATOM 1569 C C . ILE A 1 197 ? 15.811 4.193 -28.970 1.00 79.88 197 ILE A C 1
ATOM 1571 O O . ILE A 1 197 ? 15.865 5.244 -29.611 1.00 79.88 197 ILE A O 1
ATOM 1575 N N . ASN A 1 198 ? 14.694 3.777 -28.380 1.00 82.12 198 ASN A N 1
ATOM 1576 C CA . ASN A 1 198 ? 13.503 4.603 -28.325 1.00 82.12 198 ASN A CA 1
ATOM 1577 C C . ASN A 1 198 ? 13.713 5.724 -27.292 1.00 82.12 198 ASN A C 1
ATOM 1579 O O . ASN A 1 198 ? 13.612 5.520 -26.080 1.00 82.12 198 ASN A O 1
ATOM 1583 N N . ILE A 1 199 ? 14.019 6.923 -27.792 1.00 80.50 199 ILE A N 1
ATOM 1584 C CA . ILE A 1 199 ? 14.348 8.096 -26.971 1.00 80.50 199 ILE A CA 1
ATOM 1585 C C . ILE A 1 199 ? 13.162 8.508 -26.085 1.00 80.50 199 ILE A C 1
ATOM 1587 O O . ILE A 1 199 ? 13.368 8.896 -24.936 1.00 80.50 199 ILE A O 1
ATOM 1591 N N . SER A 1 200 ? 11.922 8.389 -26.574 1.00 82.75 200 SER A N 1
ATOM 1592 C CA . SER A 1 200 ? 10.731 8.736 -25.784 1.00 82.75 200 SER A CA 1
ATOM 1593 C C . SER A 1 200 ? 10.492 7.789 -24.608 1.00 82.75 200 SER A C 1
ATOM 1595 O O . SER A 1 200 ? 10.168 8.249 -23.507 1.00 82.75 200 SER A O 1
ATOM 1597 N N . ASP A 1 201 ? 10.710 6.486 -24.805 1.00 82.12 201 ASP A N 1
ATOM 1598 C CA . ASP A 1 201 ? 10.637 5.503 -23.722 1.00 82.12 201 ASP A CA 1
ATOM 1599 C C . ASP A 1 201 ? 11.766 5.775 -22.718 1.00 82.12 201 ASP A C 1
ATOM 1601 O O . ASP A 1 201 ? 11.509 5.894 -21.520 1.00 82.12 201 ASP A O 1
ATOM 1605 N N . PHE A 1 202 ? 12.997 5.991 -23.195 1.00 84.81 202 PHE A N 1
ATOM 1606 C CA . PHE A 1 202 ? 14.152 6.290 -22.343 1.00 84.81 202 PHE A CA 1
ATOM 1607 C C . PHE A 1 202 ? 13.935 7.527 -21.452 1.00 84.81 202 PHE A C 1
ATOM 1609 O O . PHE A 1 202 ? 14.123 7.451 -20.238 1.00 84.81 202 PHE A O 1
ATOM 1616 N N . GLN A 1 203 ? 13.461 8.644 -22.015 1.00 84.00 203 GLN A N 1
ATOM 1617 C CA . GLN A 1 203 ? 13.143 9.865 -21.256 1.00 84.00 203 GLN A CA 1
ATOM 1618 C C . GLN A 1 203 ? 12.006 9.655 -20.248 1.00 84.00 203 GLN A C 1
ATOM 1620 O O . GLN A 1 203 ? 11.990 10.255 -19.170 1.00 84.00 203 GLN A O 1
ATOM 1625 N N . SER A 1 204 ? 11.036 8.800 -20.578 1.00 85.62 204 SER A N 1
ATOM 1626 C CA . SER A 1 204 ? 9.963 8.440 -19.650 1.00 85.62 204 SER A CA 1
ATOM 1627 C C . SER A 1 204 ? 10.508 7.660 -18.452 1.00 85.62 204 SER A C 1
ATOM 1629 O O . SER A 1 204 ? 10.101 7.922 -17.319 1.00 85.62 204 SER A O 1
ATOM 1631 N N . PHE A 1 205 ? 11.476 6.768 -18.681 1.00 84.88 205 PHE A N 1
ATOM 1632 C CA . PHE A 1 205 ? 12.174 6.036 -17.625 1.00 84.88 205 PHE A CA 1
ATOM 1633 C C . PHE A 1 205 ? 13.141 6.913 -16.812 1.00 84.88 205 PHE A C 1
ATOM 1635 O O . PHE A 1 205 ? 13.237 6.729 -15.602 1.00 84.88 205 PHE A O 1
ATOM 1642 N N . GLU A 1 206 ? 13.773 7.926 -17.412 1.00 82.69 206 GLU A N 1
ATOM 1643 C CA . GLU A 1 206 ? 14.633 8.889 -16.700 1.00 82.69 206 GLU A CA 1
ATOM 1644 C C . GLU A 1 206 ? 13.876 9.658 -15.601 1.00 82.69 206 GLU A C 1
ATOM 1646 O O . GLU A 1 206 ? 14.407 9.895 -14.509 1.00 82.69 206 GLU A O 1
ATOM 1651 N N . LYS A 1 207 ? 12.608 10.016 -15.851 1.00 83.62 207 LYS A N 1
ATOM 1652 C CA . LYS A 1 207 ? 11.748 10.689 -14.858 1.00 83.62 207 LYS A CA 1
ATOM 1653 C C . LYS A 1 207 ? 11.473 9.819 -13.634 1.00 83.62 207 LYS A C 1
ATOM 1655 O O . LYS A 1 207 ? 11.317 10.346 -12.538 1.00 83.62 207 LYS A O 1
ATOM 1660 N N . VAL A 1 208 ? 11.435 8.501 -13.821 1.00 81.50 208 VAL A N 1
ATOM 1661 C CA . VAL A 1 208 ? 11.194 7.509 -12.762 1.00 81.50 208 VAL A CA 1
ATOM 1662 C C . VAL A 1 208 ? 12.471 6.770 -12.359 1.00 81.50 208 VAL A C 1
ATOM 1664 O O . VAL A 1 208 ? 12.390 5.711 -11.746 1.00 81.50 208 VAL A O 1
ATOM 1667 N N . ARG A 1 209 ? 13.659 7.321 -12.653 1.00 78.50 209 ARG A N 1
ATOM 1668 C CA . ARG A 1 209 ? 14.954 6.664 -12.393 1.00 78.50 209 ARG A CA 1
ATOM 1669 C C . ARG A 1 209 ? 15.138 6.175 -10.954 1.00 78.50 209 ARG A C 1
ATOM 1671 O O . ARG A 1 209 ? 15.739 5.132 -10.744 1.00 78.50 209 ARG A O 1
ATOM 1678 N N . ASN A 1 210 ? 14.581 6.899 -9.979 1.00 72.00 210 ASN A N 1
ATOM 1679 C CA . ASN A 1 210 ? 14.676 6.566 -8.554 1.00 72.00 210 ASN A CA 1
ATOM 1680 C C . ASN A 1 210 ? 13.838 5.332 -8.168 1.00 72.00 210 ASN A C 1
ATOM 1682 O O . ASN A 1 210 ? 13.983 4.816 -7.067 1.00 72.00 210 ASN A O 1
ATOM 1686 N N . GLU A 1 211 ? 12.945 4.881 -9.049 1.00 76.94 211 GLU A N 1
ATOM 1687 C CA . GLU A 1 211 ? 12.088 3.709 -8.852 1.00 76.94 211 GLU A CA 1
ATOM 1688 C C . GLU A 1 211 ? 12.603 2.476 -9.613 1.00 76.94 211 GLU A C 1
ATOM 1690 O O . GLU A 1 211 ? 11.987 1.410 -9.540 1.00 76.94 211 GLU A O 1
ATOM 1695 N N . LEU A 1 212 ? 13.688 2.613 -10.383 1.00 76.12 212 LEU A N 1
ATOM 1696 C CA . LEU A 1 212 ? 14.216 1.550 -11.234 1.00 76.12 212 LEU A CA 1
ATOM 1697 C C . LEU A 1 212 ? 15.288 0.734 -10.512 1.00 76.12 212 LEU A C 1
ATOM 1699 O O . LEU A 1 212 ? 16.171 1.272 -9.852 1.00 76.12 212 LEU A O 1
ATOM 1703 N N . CYS A 1 213 ? 15.220 -0.580 -10.688 1.00 75.81 213 CYS A N 1
ATOM 1704 C CA . CYS A 1 213 ? 16.189 -1.543 -10.186 1.00 75.81 213 CYS A CA 1
ATOM 1705 C C . CYS A 1 213 ? 16.567 -2.504 -11.316 1.00 75.81 213 CYS A C 1
ATOM 1707 O O . CYS A 1 213 ? 15.733 -2.860 -12.150 1.00 75.81 213 CYS A O 1
ATOM 1709 N N . THR A 1 214 ? 17.827 -2.925 -11.362 1.00 74.25 214 THR A N 1
ATOM 1710 C CA . THR A 1 214 ? 18.319 -3.860 -12.376 1.00 74.25 214 THR A CA 1
ATOM 1711 C C . THR A 1 214 ? 18.679 -5.187 -11.741 1.00 74.25 214 THR A C 1
ATOM 1713 O O . THR A 1 214 ? 19.427 -5.227 -10.768 1.00 74.25 214 THR A O 1
ATOM 1716 N N . LEU A 1 215 ? 18.204 -6.263 -12.352 1.00 68.56 215 LEU A N 1
ATOM 1717 C CA . LEU A 1 215 ? 18.663 -7.625 -12.122 1.00 68.56 215 LEU A CA 1
ATOM 1718 C C . LEU A 1 215 ? 19.471 -8.100 -13.339 1.00 68.56 215 LEU A C 1
ATOM 1720 O O . LEU A 1 215 ? 19.399 -7.474 -14.402 1.00 68.56 215 LEU A O 1
ATOM 1724 N N . PRO A 1 216 ? 20.217 -9.215 -13.232 1.00 74.00 216 PRO A N 1
ATOM 1725 C CA . PRO A 1 216 ? 20.861 -9.823 -14.390 1.00 74.00 216 PRO A CA 1
ATOM 1726 C C . PRO A 1 216 ? 19.850 -10.060 -15.523 1.00 74.00 216 PRO A C 1
ATOM 1728 O O . PRO A 1 216 ? 18.882 -10.809 -15.365 1.00 74.00 216 PRO A O 1
ATOM 1731 N N . ASP A 1 217 ? 20.075 -9.375 -16.648 1.00 78.94 217 ASP A N 1
ATOM 1732 C CA . ASP A 1 217 ? 19.230 -9.383 -17.849 1.00 78.94 217 ASP A CA 1
ATOM 1733 C C . ASP A 1 217 ? 17.752 -8.967 -17.624 1.00 78.94 217 ASP A C 1
ATOM 1735 O O . ASP A 1 217 ? 16.886 -9.355 -18.407 1.00 78.94 217 ASP A O 1
ATOM 1739 N N . LEU A 1 218 ? 17.430 -8.192 -16.574 1.00 80.06 218 LEU A N 1
ATOM 1740 C CA . LEU A 1 218 ? 16.066 -7.718 -16.286 1.00 80.06 218 LEU A CA 1
ATOM 1741 C C . LEU A 1 218 ? 16.049 -6.288 -15.723 1.00 80.06 218 LEU A C 1
ATOM 1743 O O . LEU A 1 218 ? 16.889 -5.903 -14.911 1.00 80.06 218 LEU A O 1
ATOM 1747 N N . VAL A 1 219 ? 15.021 -5.522 -16.092 1.00 81.69 219 VAL A N 1
ATOM 1748 C CA . VAL A 1 219 ? 14.732 -4.200 -15.517 1.00 81.69 219 VAL A CA 1
ATOM 1749 C C . VAL A 1 219 ? 13.439 -4.279 -14.722 1.00 81.69 219 VAL A C 1
ATOM 1751 O O . VAL A 1 219 ? 12.419 -4.755 -15.221 1.00 81.69 219 VAL A O 1
ATOM 1754 N N . LEU A 1 220 ? 13.466 -3.786 -13.489 1.00 76.50 220 LEU A N 1
ATOM 1755 C CA . LEU A 1 220 ? 12.303 -3.670 -12.626 1.00 76.50 220 LEU A CA 1
ATOM 1756 C C . LEU A 1 220 ? 12.009 -2.205 -12.337 1.00 76.50 220 LEU A C 1
ATOM 1758 O O . LEU A 1 220 ? 12.911 -1.388 -12.171 1.00 76.50 220 LEU A O 1
ATOM 1762 N N . ARG A 1 221 ? 10.723 -1.894 -12.230 1.00 77.38 221 ARG A N 1
ATOM 1763 C CA . ARG A 1 221 ? 10.227 -0.664 -11.625 1.00 77.38 221 ARG A CA 1
ATOM 1764 C C . ARG A 1 221 ? 9.488 -1.038 -10.353 1.00 77.38 221 ARG A C 1
ATOM 1766 O O . ARG A 1 221 ? 8.440 -1.688 -10.414 1.00 77.38 221 ARG A O 1
ATOM 1773 N N . GLU A 1 222 ? 10.034 -0.641 -9.212 1.00 70.06 222 GLU A N 1
ATOM 1774 C CA . GLU A 1 222 ? 9.646 -1.139 -7.893 1.00 70.06 222 GLU A CA 1
ATOM 1775 C C . GLU A 1 222 ? 9.567 -2.683 -7.859 1.00 70.06 222 GLU A C 1
ATOM 1777 O O . GLU A 1 222 ? 10.572 -3.375 -7.782 1.00 70.06 222 GLU A O 1
ATOM 1782 N N . HIS A 1 223 ? 8.350 -3.224 -7.941 1.00 64.69 223 HIS A N 1
ATOM 1783 C CA . HIS A 1 223 ? 7.997 -4.637 -7.813 1.00 64.69 223 HIS A CA 1
ATOM 1784 C C . HIS A 1 223 ? 7.445 -5.220 -9.123 1.00 64.69 223 HIS A C 1
ATOM 1786 O O . HIS A 1 223 ? 6.820 -6.276 -9.116 1.00 64.69 223 HIS A O 1
ATOM 1792 N N . ARG A 1 224 ? 7.574 -4.507 -10.248 1.00 70.25 224 ARG A N 1
ATOM 1793 C CA . ARG A 1 224 ? 7.066 -4.943 -11.554 1.00 70.25 224 ARG A CA 1
ATOM 1794 C C . ARG A 1 224 ? 8.205 -5.027 -12.543 1.00 70.25 224 ARG A C 1
ATOM 1796 O O . ARG A 1 224 ? 9.034 -4.126 -12.614 1.00 70.25 224 ARG A O 1
ATOM 1803 N N . ILE A 1 225 ? 8.204 -6.084 -13.339 1.00 80.00 225 ILE A N 1
ATOM 1804 C CA . ILE A 1 225 ? 9.198 -6.256 -14.390 1.00 80.00 225 ILE A CA 1
ATOM 1805 C C . ILE A 1 225 ? 8.782 -5.407 -15.589 1.00 80.00 225 ILE A C 1
ATOM 1807 O O . ILE A 1 225 ? 7.621 -5.421 -16.006 1.00 80.00 225 ILE A O 1
ATOM 1811 N N . VAL A 1 226 ? 9.725 -4.634 -16.114 1.00 83.94 226 VAL A N 1
ATOM 1812 C CA . VAL A 1 226 ? 9.529 -3.854 -17.330 1.00 83.94 226 VAL A CA 1
ATOM 1813 C C . VAL A 1 226 ? 9.568 -4.816 -18.512 1.00 83.94 226 VAL A C 1
ATOM 1815 O O . VAL A 1 226 ? 10.533 -5.553 -18.693 1.00 83.94 226 VAL A O 1
ATOM 1818 N N . ILE A 1 227 ? 8.493 -4.834 -19.297 1.00 86.31 227 ILE A N 1
ATOM 1819 C CA . ILE A 1 227 ? 8.337 -5.776 -20.406 1.00 86.31 227 ILE A CA 1
ATOM 1820 C C . ILE A 1 227 ? 9.067 -5.241 -21.655 1.00 86.31 227 ILE A C 1
ATOM 1822 O O . ILE A 1 227 ? 8.735 -4.135 -22.107 1.00 86.31 227 ILE A O 1
ATOM 1826 N N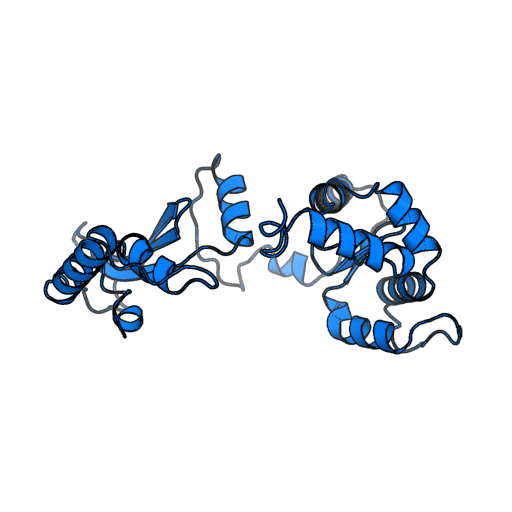 . PRO A 1 228 ? 10.011 -6.013 -22.236 1.00 87.19 228 PRO A N 1
ATOM 1827 C CA . PRO A 1 228 ? 10.673 -5.689 -23.500 1.00 87.19 228 PRO A CA 1
ATOM 1828 C C . PRO A 1 228 ? 9.675 -5.524 -24.632 1.00 87.19 228 PRO A C 1
ATOM 1830 O O . PRO A 1 228 ? 8.658 -6.221 -24.661 1.00 87.19 228 PRO A O 1
ATOM 1833 N N . GLU A 1 229 ? 9.985 -4.653 -25.589 1.00 85.06 229 GLU A N 1
ATOM 1834 C CA . GLU A 1 229 ? 9.068 -4.298 -26.679 1.00 85.06 229 GLU A CA 1
ATOM 1835 C C . GLU A 1 229 ? 8.507 -5.528 -27.414 1.00 85.06 229 GLU A C 1
ATOM 1837 O O . GLU A 1 229 ? 7.292 -5.664 -27.555 1.00 85.06 229 GLU A O 1
ATOM 1842 N N . ALA A 1 230 ? 9.371 -6.496 -27.734 1.00 83.62 230 ALA A N 1
ATOM 1843 C CA . ALA A 1 230 ? 9.013 -7.739 -28.424 1.00 83.62 230 ALA A CA 1
ATOM 1844 C C . ALA A 1 230 ? 7.984 -8.620 -27.684 1.00 83.62 230 ALA A C 1
ATOM 1846 O O . ALA A 1 230 ? 7.324 -9.456 -28.299 1.00 83.62 230 ALA A O 1
ATOM 1847 N N . LEU A 1 231 ? 7.847 -8.467 -26.363 1.00 82.81 231 LEU A N 1
ATOM 1848 C CA . LEU A 1 231 ? 6.918 -9.250 -25.545 1.00 82.81 231 LEU A CA 1
ATOM 1849 C C . LEU A 1 231 ? 5.702 -8.443 -25.082 1.00 82.81 231 LEU A C 1
ATOM 1851 O O . LEU A 1 231 ? 4.790 -9.031 -24.498 1.00 82.81 231 LEU A O 1
ATOM 1855 N N . ARG A 1 232 ? 5.639 -7.132 -25.365 1.00 84.38 232 ARG A N 1
ATOM 1856 C CA . ARG A 1 232 ? 4.517 -6.271 -24.953 1.00 84.38 232 ARG A CA 1
ATOM 1857 C C . ARG A 1 232 ? 3.193 -6.768 -25.527 1.00 84.38 232 ARG A C 1
ATOM 1859 O O . ARG A 1 232 ? 2.255 -6.957 -24.760 1.00 84.38 232 ARG A O 1
ATOM 1866 N N . GLU A 1 233 ? 3.122 -7.060 -26.826 1.00 80.69 233 GLU A N 1
ATOM 1867 C CA . GLU A 1 233 ? 1.885 -7.549 -27.461 1.00 80.69 233 GLU A CA 1
ATOM 1868 C C . GLU A 1 233 ? 1.416 -8.883 -26.875 1.00 80.69 233 GLU A C 1
ATOM 1870 O O . GLU A 1 233 ? 0.240 -9.047 -26.553 1.00 80.69 233 GLU A O 1
ATOM 1875 N N . LYS A 1 234 ? 2.346 -9.818 -26.653 1.00 78.69 234 LYS A N 1
ATOM 1876 C CA . LYS A 1 234 ? 2.041 -11.127 -26.063 1.00 78.69 234 LYS A CA 1
ATOM 1877 C C . LYS A 1 234 ? 1.556 -10.996 -24.617 1.00 78.69 234 LYS A C 1
ATOM 1879 O O . LYS A 1 234 ? 0.599 -11.664 -24.236 1.00 78.69 234 LYS A O 1
ATOM 1884 N N . VAL A 1 235 ? 2.176 -10.124 -23.815 1.00 75.25 235 VAL A N 1
ATOM 1885 C CA . VAL A 1 235 ? 1.725 -9.818 -22.445 1.00 75.25 235 VAL A CA 1
ATOM 1886 C C . VAL A 1 235 ? 0.342 -9.176 -22.455 1.00 75.25 235 VAL A C 1
ATOM 1888 O O . VAL A 1 235 ? -0.493 -9.544 -21.634 1.00 75.25 235 VAL A O 1
ATOM 1891 N N . ILE A 1 236 ? 0.089 -8.248 -23.378 1.00 75.88 236 ILE A N 1
ATOM 1892 C CA . ILE A 1 236 ? -1.209 -7.585 -23.531 1.00 75.88 236 ILE A CA 1
ATOM 1893 C C . ILE A 1 236 ? -2.287 -8.609 -23.913 1.00 75.88 236 ILE A C 1
ATOM 1895 O O . ILE A 1 236 ? -3.344 -8.628 -23.291 1.00 75.88 236 ILE A O 1
ATOM 1899 N N . ASP A 1 237 ? -2.020 -9.510 -24.861 1.00 73.69 237 ASP A N 1
ATOM 1900 C CA . ASP A 1 237 ? -2.943 -10.588 -25.243 1.00 73.69 237 ASP A CA 1
ATOM 1901 C C . ASP A 1 237 ? -3.210 -11.565 -24.085 1.00 73.69 237 ASP A C 1
ATOM 1903 O O . ASP A 1 237 ? -4.353 -11.927 -23.813 1.00 73.69 237 ASP A O 1
ATOM 1907 N N . ILE A 1 238 ? -2.181 -11.940 -23.322 1.00 70.19 238 ILE A N 1
ATOM 1908 C CA . ILE A 1 238 ? -2.335 -12.764 -22.114 1.00 70.19 238 ILE A CA 1
ATOM 1909 C C . ILE A 1 238 ? -3.157 -12.031 -21.045 1.00 70.19 238 ILE A C 1
ATOM 1911 O O . ILE A 1 238 ? -4.030 -12.637 -20.422 1.00 70.19 238 ILE A O 1
ATOM 1915 N N . ALA A 1 239 ? -2.912 -10.736 -20.836 1.00 63.41 239 ALA A N 1
ATOM 1916 C CA . ALA A 1 239 ? -3.681 -9.918 -19.904 1.00 63.41 239 ALA A CA 1
ATOM 1917 C C . ALA A 1 239 ? -5.152 -9.820 -20.340 1.00 63.41 239 ALA A C 1
ATOM 1919 O O . ALA A 1 239 ? -6.044 -9.961 -19.506 1.00 63.41 239 ALA A O 1
ATOM 1920 N N . HIS A 1 240 ? -5.413 -9.682 -21.643 1.00 62.72 240 HIS A N 1
ATOM 1921 C CA . HIS A 1 240 ? -6.757 -9.733 -22.221 1.00 62.72 240 HIS A CA 1
ATOM 1922 C C . HIS A 1 240 ? -7.393 -11.133 -22.177 1.00 62.72 240 HIS A C 1
ATOM 1924 O O . HIS A 1 240 ? -8.612 -11.236 -22.150 1.00 62.72 240 HIS A O 1
ATOM 1930 N N . LYS A 1 241 ? -6.618 -12.224 -22.141 1.00 59.47 241 LYS A N 1
ATOM 1931 C CA . LYS A 1 241 ? -7.142 -13.595 -21.966 1.00 59.47 241 LYS A CA 1
ATOM 1932 C C . LYS A 1 241 ? -7.470 -13.923 -20.510 1.00 59.47 241 LYS A C 1
ATOM 1934 O O . LYS A 1 241 ? -8.474 -14.577 -20.248 1.00 59.47 241 LYS A O 1
ATOM 1939 N N . GLY A 1 242 ? -6.652 -13.457 -19.564 1.00 48.31 242 GLY A N 1
ATOM 1940 C CA . GLY A 1 242 ? -6.925 -13.564 -18.124 1.00 48.31 242 GLY A CA 1
ATOM 1941 C C . GLY A 1 242 ? -8.084 -12.673 -17.667 1.00 48.31 242 GLY A C 1
ATOM 1942 O O . GLY A 1 242 ? -8.706 -12.937 -16.640 1.00 48.31 242 GLY A O 1
ATOM 1943 N N . HIS A 1 243 ? -8.405 -11.650 -18.457 1.00 46.72 243 HIS A N 1
ATOM 1944 C CA . HIS A 1 243 ? -9.562 -10.791 -18.286 1.00 46.72 243 HIS A CA 1
ATOM 1945 C C . HIS A 1 243 ? -10.583 -11.121 -19.380 1.00 46.72 243 HIS A C 1
ATOM 1947 O O . HIS A 1 243 ? -10.601 -10.472 -20.419 1.00 46.72 243 HIS A O 1
ATOM 1953 N N . MET A 1 244 ? -11.456 -12.115 -19.171 1.00 40.53 244 MET A N 1
ATOM 1954 C CA . MET A 1 244 ? -12.616 -12.281 -20.056 1.00 40.53 244 MET A CA 1
ATOM 1955 C C . MET A 1 244 ? -13.452 -10.996 -20.017 1.00 40.53 244 MET A C 1
ATOM 1957 O O . MET A 1 244 ? -14.226 -10.755 -19.093 1.00 40.53 244 MET A O 1
ATOM 1961 N N . GLY A 1 245 ? -13.227 -10.131 -21.002 1.00 40.47 245 GLY A N 1
ATOM 1962 C CA . GLY A 1 245 ? -14.042 -8.963 -21.261 1.00 40.47 245 GLY A CA 1
ATOM 1963 C C . GLY A 1 245 ? -15.459 -9.400 -21.617 1.00 40.47 245 GLY A C 1
ATOM 1964 O O . GLY A 1 245 ? -15.675 -10.452 -22.217 1.00 40.47 245 GLY A O 1
ATOM 1965 N N . VAL A 1 246 ? -16.412 -8.543 -21.271 1.00 39.81 246 VAL A N 1
ATOM 1966 C CA . VAL A 1 246 ? -17.877 -8.672 -21.399 1.00 39.81 246 VAL A CA 1
ATOM 1967 C C . VAL A 1 246 ? -18.383 -9.051 -22.813 1.00 39.81 246 VAL A C 1
ATOM 1969 O O . VAL A 1 246 ? -19.564 -9.317 -23.003 1.00 39.81 246 VAL A O 1
ATOM 1972 N N . VAL A 1 247 ? -17.516 -9.135 -23.824 1.00 41.69 247 VAL A N 1
ATOM 1973 C CA . VAL A 1 247 ? -17.898 -9.162 -25.247 1.00 41.69 247 VAL A CA 1
ATOM 1974 C C . VAL A 1 247 ? -17.998 -10.576 -25.852 1.00 41.69 247 VAL A C 1
ATOM 1976 O O . VAL A 1 247 ? -18.407 -10.714 -26.997 1.00 41.69 247 VAL A O 1
ATOM 1979 N N . LYS A 1 248 ? -17.687 -11.658 -25.119 1.00 39.06 248 LYS A N 1
ATOM 1980 C CA . LYS A 1 248 ? -17.818 -13.044 -25.643 1.00 39.06 248 LYS A CA 1
ATOM 1981 C C . LYS A 1 248 ? -19.031 -13.843 -25.148 1.00 39.06 248 LYS A C 1
ATOM 1983 O O . LYS A 1 248 ? -19.089 -15.046 -25.367 1.00 39.06 248 LYS A O 1
ATOM 1988 N N . THR A 1 249 ? -20.036 -13.181 -24.579 1.00 37.91 249 THR A N 1
ATOM 1989 C CA . THR A 1 249 ? -21.366 -13.769 -24.296 1.00 37.91 249 THR A CA 1
ATOM 1990 C C . THR A 1 249 ? -22.439 -13.258 -25.262 1.00 37.91 249 THR A C 1
ATOM 1992 O O . THR A 1 249 ? -23.570 -12.992 -24.876 1.00 37.91 249 THR A O 1
ATOM 1995 N N . GLN A 1 250 ? -22.085 -13.098 -26.538 1.00 38.47 250 GLN A N 1
ATOM 1996 C CA . GLN A 1 250 ? -23.047 -13.008 -27.638 1.00 38.47 250 GLN A CA 1
ATOM 1997 C C . GLN A 1 250 ? -22.484 -13.750 -28.852 1.00 38.47 250 GLN A C 1
ATOM 1999 O O . GLN A 1 250 ? -21.850 -13.134 -29.700 1.00 38.47 250 GLN A O 1
ATOM 2004 N N . ALA A 1 251 ? -22.654 -15.073 -28.904 1.00 35.47 251 ALA A N 1
ATOM 2005 C CA . ALA A 1 251 ? -22.764 -15.843 -30.147 1.00 35.47 251 ALA A CA 1
ATOM 2006 C C . ALA A 1 251 ? -23.007 -17.329 -29.825 1.00 35.47 251 ALA A C 1
ATOM 2008 O O . ALA A 1 251 ? -22.106 -17.993 -29.314 1.00 35.47 251 ALA A O 1
ATOM 2009 N N . TYR A 1 252 ? -24.199 -17.775 -30.239 1.00 36.12 252 TYR A N 1
ATOM 2010 C CA . TYR A 1 252 ? -24.761 -19.132 -30.316 1.00 36.12 252 TYR A CA 1
ATOM 2011 C C . TYR A 1 252 ? -25.224 -19.795 -29.017 1.00 36.12 252 TYR A C 1
ATOM 2013 O O . TYR A 1 252 ? -24.385 -20.153 -28.165 1.00 36.12 252 TYR A O 1
#

Solvent-accessible surface area (backbone atoms only — not comparable to full-atom values): 15394 Å² total; per-residue (Å²): 118,69,77,78,54,35,36,60,28,87,64,40,55,72,49,43,42,61,57,53,51,50,70,40,87,96,42,76,82,73,89,45,77,65,37,51,53,32,50,52,51,49,51,48,40,66,74,62,46,68,83,59,42,80,87,55,94,89,43,59,73,46,76,49,72,52,78,53,103,85,32,31,41,35,39,36,28,33,42,45,91,97,47,94,53,66,42,48,48,35,37,46,62,44,73,64,51,80,63,5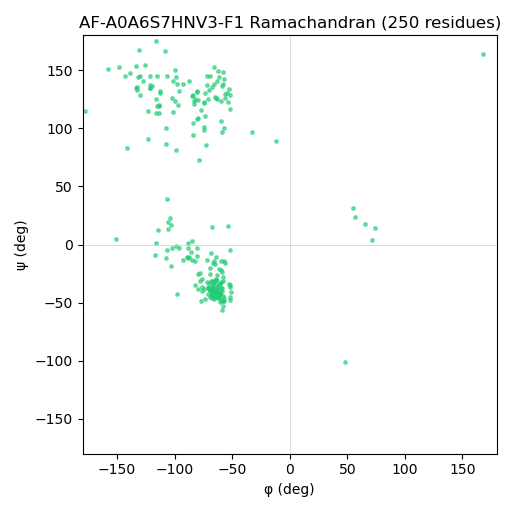3,51,51,50,51,64,72,45,63,90,52,95,80,81,91,73,94,71,58,73,93,75,36,81,59,51,61,66,74,73,48,77,77,73,86,68,80,93,76,57,75,65,56,53,52,52,50,49,50,52,49,48,45,56,59,69,59,45,64,99,82,64,59,71,68,58,51,30,54,44,28,68,70,27,55,44,56,50,49,48,48,50,22,67,75,67,67,48,72,84,67,67,72,88,54,88,74,41,52,61,69,60,51,55,58,47,59,78,46,48,92,44,53,47,73,52,95,54,43,48,26,49,77,81,40,74,62,71,35,76,93,47,42,66,58,52,50,53,49,53,51,61,79,41,78,61,90,76,78,84,75,80,134

pLDDT: mean 70.29, std 13.75, range [35.47, 92.56]

Foldseek 3Di:
DCVVVCFLAPPSQVLCVVVVQCVDPPRPNDDDPSNVNSVVSSVCCSVPRPDQDADDPVFDWDKDWDDDPRWIKIWIWTADVPDNDIGTNTMDIDHDDPVVVVVCVVCVVDPDDDDDDPPVRPPCNCVVPDDPDDDPPDDPVVVVVVVVLVVLVVVQDDPPDDPVVQLVLLVVQPQSVVLQVCLVVVPLVPPPPDPSHPVVVSVVCVVQSVQWDDDNSWIDRNSHTDGHPVCPVVVVVVVCVVDVPPPPPDDD

InterPro domains:
  IPR041577 Reverse transcriptase/retrotransposon-derived protein, RNase H-like domain [PF17919] (31-102)
  IPR043128 Reverse transcriptase/Diguanylate cyclase domain [G3DSA:3.30.70.270] (1-68)
  IPR043502 DNA/RNA polymerase superfamily [SSF56672] (1-116)